Protein AF-A0A846QM64-F1 (afdb_monomer)

Radius of gyration: 24.73 Å; Cα contacts (8 Å, |Δi|>4): 277; chains: 1; bounding box: 88×49×56 Å

Solvent-accessible surface area (backbone atoms only — not comparable to full-atom values): 8948 Å² total; per-residue (Å²): 111,75,67,60,56,54,47,50,53,48,53,53,49,51,32,51,52,48,35,43,52,44,9,30,51,19,8,35,45,15,17,57,65,59,74,40,68,93,43,33,69,59,29,16,54,49,16,25,53,44,26,52,52,25,13,52,52,17,18,52,51,13,36,51,50,37,34,53,49,39,33,72,75,68,72,41,88,70,74,76,66,75,71,13,30,52,52,31,11,27,52,18,18,44,52,11,30,53,46,12,64,74,77,42,63,49,44,46,11,33,59,30,13,16,52,19,1,16,52,21,0,19,52,23,26,40,37,53,55,58,32,43,51,52,47,51,50,52,52,45,63,73,38,57,71,74,58,31,54,56,53,50,58,68,74,47,74,76,74,56,68,55,80,83,70,55,73,80,75,75,72,80,79,78,79,80,83,80,76,134

Nearest PDB structures (foldseek):
  7zji-assembly1_D  TM=2.423E-01  e=1.135E+00  Rattus norvegicus
  7zjh-assembly1_C  TM=2.677E-01  e=2.321E+00  Rattus norvegicus
  7zji-assembly1_A  TM=2.412E-01  e=1.744E+00  Rattus norvegicus
  7n0n-assembly1_A  TM=2.863E-01  e=2.553E+00  Rattus norvegicus

Structure (mmCIF, N/CA/C/O backbone):
data_AF-A0A846QM64-F1
#
_entry.id   AF-A0A846QM64-F1
#
loop_
_atom_site.group_PDB
_atom_site.id
_atom_site.type_symbol
_atom_site.label_atom_id
_atom_site.label_alt_id
_atom_site.label_comp_id
_atom_site.label_asym_id
_atom_site.label_entity_id
_atom_site.label_seq_id
_atom_site.pdbx_PDB_ins_code
_atom_site.Cartn_x
_atom_site.Cartn_y
_atom_site.Cartn_z
_atom_site.occupancy
_atom_site.B_iso_or_equiv
_atom_site.auth_seq_id
_atom_site.auth_comp_id
_atom_site.auth_asym_id
_atom_site.auth_atom_id
_atom_site.pdbx_PDB_model_num
ATOM 1 N N . MET A 1 1 ? -0.483 -5.698 27.974 1.00 59.34 1 MET A N 1
ATOM 2 C CA . MET A 1 1 ? -0.188 -4.578 27.052 1.00 59.34 1 MET A CA 1
ATOM 3 C C . MET A 1 1 ? 0.896 -4.939 26.044 1.00 59.34 1 MET A C 1
ATOM 5 O O . MET A 1 1 ? 0.639 -4.753 24.866 1.00 59.34 1 MET A O 1
ATOM 9 N N . ALA A 1 2 ? 2.030 -5.531 26.449 1.00 68.19 2 ALA A N 1
ATOM 10 C CA . ALA A 1 2 ? 3.112 -5.921 25.526 1.00 68.19 2 ALA A CA 1
ATOM 11 C C . ALA A 1 2 ? 2.669 -6.794 24.326 1.00 68.19 2 ALA A C 1
ATOM 13 O O . ALA A 1 2 ? 3.190 -6.650 23.227 1.00 68.19 2 ALA A O 1
ATOM 14 N N . THR A 1 3 ? 1.663 -7.657 24.497 1.00 77.50 3 THR A N 1
ATOM 15 C CA . THR A 1 3 ? 1.157 -8.527 23.422 1.00 77.50 3 THR A CA 1
ATOM 16 C C . THR A 1 3 ? 0.383 -7.787 22.331 1.00 77.50 3 THR A C 1
ATOM 18 O O . THR A 1 3 ? 0.506 -8.150 21.169 1.00 77.50 3 THR A O 1
ATOM 21 N N . GLN A 1 4 ? -0.378 -6.743 22.670 1.00 74.94 4 GLN A N 1
ATOM 22 C CA . GLN A 1 4 ? -1.164 -5.979 21.692 1.00 74.94 4 GLN A CA 1
ATOM 23 C C . GLN A 1 4 ? -0.252 -5.144 20.787 1.00 74.94 4 GLN A C 1
ATOM 25 O O . GLN A 1 4 ? -0.388 -5.189 19.568 1.00 74.94 4 GLN A O 1
ATOM 30 N N . TRP A 1 5 ? 0.728 -4.468 21.390 1.00 80.12 5 TRP A N 1
ATOM 31 C CA . TRP A 1 5 ? 1.747 -3.694 20.679 1.00 80.12 5 TRP A CA 1
ATOM 32 C C . TRP A 1 5 ? 2.528 -4.550 19.670 1.00 80.12 5 TRP A C 1
ATOM 34 O O . TRP A 1 5 ? 2.701 -4.167 18.516 1.00 80.12 5 TRP A O 1
ATOM 44 N N . ASN A 1 6 ? 2.928 -5.760 20.074 1.00 84.50 6 ASN A N 1
ATOM 45 C CA . ASN A 1 6 ? 3.646 -6.679 19.189 1.00 84.50 6 ASN A CA 1
ATOM 46 C C . ASN A 1 6 ? 2.800 -7.131 17.989 1.00 84.50 6 ASN A C 1
ATOM 48 O O . ASN A 1 6 ? 3.336 -7.317 16.897 1.00 84.50 6 ASN A O 1
ATOM 52 N N . MET A 1 7 ? 1.486 -7.310 18.163 1.00 78.94 7 MET A N 1
ATOM 53 C CA . MET A 1 7 ? 0.605 -7.690 17.055 1.00 78.94 7 MET A CA 1
ATOM 54 C C . MET A 1 7 ? 0.394 -6.546 16.073 1.00 78.94 7 MET A C 1
ATOM 56 O O . MET A 1 7 ? 0.458 -6.758 14.866 1.00 78.94 7 MET A O 1
ATOM 60 N N . GLU A 1 8 ? 0.214 -5.333 16.579 1.00 79.56 8 GLU A N 1
ATOM 61 C CA . GLU A 1 8 ? 0.088 -4.139 15.753 1.00 79.56 8 GLU A CA 1
ATOM 62 C C . GLU A 1 8 ? 1.338 -3.908 14.891 1.00 79.56 8 GLU A C 1
ATOM 64 O O . GLU A 1 8 ? 1.237 -3.761 13.672 1.00 79.56 8 GLU A O 1
ATOM 69 N N . LEU A 1 9 ? 2.528 -3.993 15.494 1.00 83.38 9 LEU A N 1
ATOM 70 C CA . LEU A 1 9 ? 3.806 -3.954 14.776 1.00 83.38 9 LEU A CA 1
ATOM 71 C C . LEU A 1 9 ? 3.912 -5.037 13.702 1.00 83.38 9 LEU A C 1
ATOM 73 O O . LEU A 1 9 ? 4.413 -4.769 12.608 1.00 83.38 9 LEU A O 1
ATOM 77 N N . ARG A 1 10 ? 3.422 -6.249 13.984 1.00 86.06 10 ARG A N 1
ATOM 78 C CA . ARG A 1 10 ? 3.441 -7.356 13.024 1.00 86.06 10 ARG A CA 1
ATOM 79 C C . ARG A 1 10 ? 2.536 -7.078 11.827 1.00 86.06 10 ARG A C 1
ATOM 81 O O . ARG A 1 10 ? 2.963 -7.290 10.696 1.00 86.06 10 ARG A O 1
ATOM 88 N N . VAL A 1 11 ? 1.326 -6.566 12.051 1.00 83.44 11 VAL A N 1
ATOM 89 C CA . VAL A 1 11 ? 0.402 -6.210 10.960 1.00 83.44 11 VAL A CA 1
ATOM 90 C C . VAL A 1 11 ? 0.966 -5.057 10.131 1.00 83.44 11 VAL A C 1
ATOM 92 O O . VAL A 1 11 ? 0.996 -5.162 8.905 1.00 83.44 11 VAL A O 1
ATOM 95 N N . ARG A 1 12 ? 1.493 -4.002 10.768 1.00 84.12 12 ARG A N 1
ATOM 96 C CA . ARG A 1 12 ? 2.147 -2.881 10.066 1.00 84.12 12 ARG A CA 1
ATOM 97 C C . ARG A 1 12 ? 3.324 -3.362 9.214 1.00 84.12 12 ARG A C 1
ATOM 99 O O . ARG A 1 12 ? 3.413 -3.008 8.042 1.00 84.12 12 ARG A O 1
ATOM 106 N N . THR A 1 13 ? 4.173 -4.224 9.774 1.00 87.62 13 THR A N 1
ATOM 107 C CA . THR A 1 13 ? 5.300 -4.838 9.055 1.00 87.62 13 THR A CA 1
ATOM 108 C C . THR A 1 13 ? 4.819 -5.664 7.862 1.00 87.62 13 THR A C 1
ATOM 110 O O . THR A 1 13 ? 5.347 -5.508 6.767 1.00 87.62 13 THR A O 1
ATOM 113 N N . ASN A 1 14 ? 3.783 -6.490 8.031 1.00 87.00 14 ASN A N 1
ATOM 114 C CA . ASN A 1 14 ? 3.227 -7.287 6.936 1.00 87.00 14 ASN A CA 1
ATOM 115 C C . ASN A 1 14 ? 2.646 -6.409 5.815 1.00 87.00 14 ASN A C 1
ATOM 117 O O . ASN A 1 14 ? 2.862 -6.703 4.643 1.00 87.00 14 ASN A O 1
ATOM 121 N N . CYS A 1 15 ? 1.953 -5.317 6.154 1.00 84.06 15 CYS A N 1
ATOM 122 C CA . CYS A 1 15 ? 1.423 -4.375 5.162 1.00 84.06 15 CYS A CA 1
ATOM 123 C C . CYS A 1 15 ? 2.550 -3.672 4.397 1.00 84.06 15 CYS A C 1
ATOM 125 O O . CYS A 1 15 ? 2.491 -3.554 3.174 1.00 84.06 15 CYS A O 1
ATOM 127 N N . PHE A 1 16 ? 3.597 -3.251 5.112 1.00 86.25 16 PHE A N 1
ATOM 128 C CA . PHE A 1 16 ? 4.783 -2.652 4.510 1.00 86.25 16 PHE A CA 1
ATOM 129 C C . PHE A 1 16 ? 5.483 -3.626 3.554 1.00 86.25 16 PHE A C 1
ATOM 131 O O . PHE A 1 16 ? 5.763 -3.274 2.411 1.00 86.25 16 PHE A O 1
ATOM 138 N N . LEU A 1 17 ? 5.692 -4.875 3.980 1.00 90.12 17 LEU A N 1
ATOM 139 C CA . LEU A 1 17 ? 6.245 -5.926 3.125 1.00 90.12 17 LEU A CA 1
ATOM 140 C C . LEU A 1 17 ? 5.354 -6.203 1.907 1.00 90.12 17 LEU A C 1
ATOM 142 O O . LEU A 1 17 ? 5.879 -6.417 0.819 1.00 90.12 17 LEU A O 1
ATOM 146 N N . GLY A 1 18 ? 4.030 -6.141 2.068 1.00 86.88 18 GLY A N 1
ATOM 147 C CA . GLY A 1 18 ? 3.070 -6.243 0.969 1.00 86.88 18 GLY A CA 1
ATOM 148 C C . GLY A 1 18 ? 3.255 -5.141 -0.075 1.00 86.88 18 GLY A C 1
ATOM 149 O O . GLY A 1 18 ? 3.388 -5.445 -1.258 1.00 86.88 18 GLY A O 1
ATOM 150 N N . ILE A 1 19 ? 3.350 -3.875 0.349 1.00 86.38 19 ILE A N 1
ATOM 151 C CA . ILE A 1 19 ? 3.657 -2.745 -0.549 1.00 86.38 19 ILE A CA 1
ATOM 152 C C . ILE A 1 19 ? 4.990 -2.954 -1.263 1.00 86.38 19 ILE A C 1
ATOM 154 O O . ILE A 1 19 ? 5.070 -2.772 -2.478 1.00 86.38 19 ILE A O 1
ATOM 158 N N . CYS A 1 20 ? 6.028 -3.351 -0.528 1.00 89.88 20 CYS A N 1
ATOM 159 C CA . CYS A 1 20 ? 7.339 -3.603 -1.111 1.00 89.88 20 CYS A CA 1
ATOM 160 C C . CYS A 1 20 ? 7.272 -4.722 -2.157 1.00 89.88 20 CYS A C 1
ATOM 162 O O . CYS A 1 20 ? 7.810 -4.566 -3.246 1.00 89.88 20 CYS A O 1
ATOM 164 N N . ALA A 1 21 ? 6.564 -5.818 -1.882 1.00 91.31 21 ALA A N 1
ATOM 165 C CA . ALA A 1 21 ? 6.387 -6.901 -2.845 1.00 91.31 21 ALA A CA 1
ATOM 166 C C . ALA A 1 21 ? 5.657 -6.428 -4.114 1.00 91.31 21 ALA A C 1
ATOM 168 O O . ALA A 1 21 ? 6.105 -6.720 -5.222 1.00 91.31 21 ALA A O 1
ATOM 169 N N . VAL A 1 22 ? 4.583 -5.647 -3.963 1.00 89.44 22 VAL A N 1
ATOM 170 C CA . VAL A 1 22 ? 3.846 -5.044 -5.087 1.00 89.44 22 VAL A CA 1
ATOM 171 C C . VAL A 1 22 ? 4.760 -4.149 -5.925 1.00 89.44 22 VAL A C 1
ATOM 173 O O . VAL A 1 22 ? 4.792 -4.281 -7.146 1.00 89.44 22 VAL A O 1
ATOM 176 N N . GLY A 1 23 ? 5.538 -3.273 -5.286 1.00 87.88 23 GLY A N 1
ATOM 177 C CA . GLY A 1 23 ? 6.463 -2.378 -5.977 1.00 87.88 23 GLY A CA 1
ATOM 178 C C . GLY A 1 23 ? 7.606 -3.110 -6.681 1.00 87.88 23 GLY A C 1
ATOM 179 O O . GLY A 1 23 ? 7.927 -2.772 -7.819 1.00 87.88 23 GLY A O 1
ATOM 180 N N . VAL A 1 24 ? 8.169 -4.154 -6.060 1.00 93.25 24 VAL A N 1
ATOM 181 C CA . VAL A 1 24 ? 9.174 -5.020 -6.696 1.00 93.25 24 VAL A CA 1
ATOM 182 C C . VAL A 1 24 ? 8.590 -5.674 -7.942 1.00 93.25 24 VAL A C 1
ATOM 184 O O . VAL A 1 24 ? 9.207 -5.604 -9.000 1.00 93.25 24 VAL A O 1
ATOM 187 N N . LEU A 1 25 ? 7.399 -6.273 -7.848 1.00 90.88 25 LEU A N 1
ATOM 188 C CA . LEU A 1 25 ? 6.747 -6.916 -8.990 1.00 90.88 25 LEU A CA 1
ATOM 189 C C . LEU A 1 25 ? 6.495 -5.919 -10.122 1.00 90.88 25 LEU A C 1
ATOM 191 O O . LEU A 1 25 ? 6.864 -6.187 -11.263 1.00 90.88 25 LEU A O 1
ATOM 195 N N . ALA A 1 26 ? 5.931 -4.753 -9.810 1.00 88.44 26 ALA A N 1
ATOM 196 C CA . ALA A 1 26 ? 5.646 -3.723 -10.802 1.00 88.44 26 ALA A CA 1
ATOM 197 C C . ALA A 1 26 ? 6.927 -3.212 -11.485 1.00 88.44 26 ALA A C 1
ATOM 199 O O . ALA A 1 26 ? 6.970 -3.066 -12.707 1.00 88.44 26 ALA A O 1
ATOM 200 N N . GLY A 1 27 ? 7.987 -2.998 -10.701 1.00 88.19 27 GLY A N 1
ATOM 201 C CA . GLY A 1 27 ? 9.295 -2.572 -11.188 1.00 88.19 27 GLY A CA 1
ATOM 202 C C . GLY A 1 27 ? 9.997 -3.629 -12.040 1.00 88.19 27 GLY A C 1
ATOM 203 O O . GLY A 1 27 ? 10.571 -3.298 -13.075 1.00 88.19 27 GLY A O 1
ATOM 204 N N . LEU A 1 28 ? 9.918 -4.908 -11.659 1.00 91.94 28 LEU A N 1
ATOM 205 C CA . LEU A 1 28 ? 10.468 -6.012 -12.450 1.00 91.94 28 LEU A CA 1
ATOM 206 C C . LEU A 1 28 ? 9.733 -6.168 -13.780 1.00 91.94 28 LEU A C 1
ATOM 208 O O . LEU A 1 28 ? 10.384 -6.267 -14.816 1.00 91.94 28 LEU A O 1
ATOM 212 N N . VAL A 1 29 ? 8.397 -6.144 -13.769 1.00 88.62 29 VAL A N 1
ATOM 213 C CA . VAL A 1 29 ? 7.590 -6.212 -14.996 1.00 88.62 29 VAL A CA 1
ATOM 214 C C . VAL A 1 29 ? 7.941 -5.037 -15.915 1.00 88.62 29 VAL A C 1
ATOM 216 O O . VAL A 1 29 ? 8.294 -5.257 -17.073 1.00 88.62 29 VAL A O 1
ATOM 219 N N . GLY A 1 30 ? 7.962 -3.807 -15.392 1.00 85.75 30 GLY A N 1
ATOM 220 C CA . GLY A 1 30 ? 8.358 -2.630 -16.168 1.00 85.75 30 GLY A CA 1
ATOM 221 C C . GLY A 1 30 ? 9.785 -2.725 -16.724 1.00 85.75 30 GLY A C 1
ATOM 222 O O . GLY A 1 30 ? 10.017 -2.399 -17.883 1.00 85.75 30 GLY A O 1
ATOM 223 N N . GLY A 1 31 ? 10.744 -3.229 -15.940 1.00 86.00 31 GLY A N 1
ATOM 224 C CA . GLY A 1 31 ? 12.140 -3.381 -16.365 1.00 86.00 31 GLY A CA 1
ATOM 225 C C . GLY A 1 31 ? 12.355 -4.450 -17.442 1.00 86.00 31 GLY A C 1
ATOM 226 O O . GLY A 1 31 ? 13.112 -4.222 -18.389 1.00 86.00 31 GLY A O 1
ATOM 227 N N . VAL A 1 32 ? 11.670 -5.597 -17.334 1.00 88.75 32 VAL A N 1
ATOM 228 C CA . VAL A 1 32 ? 11.727 -6.677 -18.337 1.00 88.75 32 VAL A CA 1
ATOM 229 C C . VAL A 1 32 ? 11.132 -6.203 -19.661 1.00 88.75 32 VAL A C 1
ATOM 231 O O . VAL A 1 32 ? 11.773 -6.331 -20.703 1.00 88.75 32 VAL A O 1
ATOM 234 N N . TYR A 1 33 ? 9.927 -5.629 -19.628 1.00 86.06 33 TYR A N 1
ATOM 235 C CA . TYR A 1 33 ? 9.205 -5.248 -20.844 1.00 86.06 33 TYR A CA 1
ATOM 236 C C . TYR A 1 33 ? 9.607 -3.876 -21.399 1.00 86.06 33 TYR A C 1
ATOM 238 O O . TYR A 1 33 ? 9.363 -3.601 -22.569 1.00 86.06 33 TYR A O 1
ATOM 246 N N . GLY A 1 34 ? 10.280 -3.042 -20.605 1.00 81.56 34 GLY A N 1
ATOM 247 C CA . GLY A 1 34 ? 10.850 -1.759 -21.026 1.00 81.56 34 GLY A CA 1
ATOM 248 C C . GLY A 1 34 ? 12.212 -1.861 -21.724 1.00 81.56 34 GLY A C 1
ATOM 249 O O . GLY A 1 34 ? 12.793 -0.836 -22.068 1.00 81.56 34 GLY A O 1
ATOM 250 N N . GLY A 1 35 ? 12.749 -3.072 -21.927 1.00 79.75 35 GLY A N 1
ATOM 251 C CA . GLY A 1 35 ? 13.996 -3.284 -22.674 1.00 79.75 35 GLY A CA 1
ATOM 252 C C . GLY A 1 35 ? 15.283 -3.004 -21.888 1.00 79.75 35 GLY A C 1
ATOM 253 O O . GLY A 1 35 ? 16.349 -2.900 -22.491 1.00 79.75 35 GLY A O 1
ATOM 254 N N . ALA A 1 36 ? 15.217 -2.930 -20.553 1.00 76.81 36 ALA A N 1
ATOM 255 C CA . ALA A 1 36 ? 16.372 -2.708 -19.677 1.00 76.81 36 ALA A CA 1
ATOM 256 C C . ALA A 1 36 ? 16.643 -3.897 -18.721 1.00 76.81 36 ALA A C 1
ATOM 258 O O . ALA A 1 36 ? 16.735 -3.710 -17.504 1.00 76.81 36 ALA A O 1
ATOM 259 N N . PRO A 1 37 ? 16.835 -5.134 -19.228 1.00 74.50 37 PRO A N 1
ATOM 260 C CA . PRO A 1 37 ? 16.972 -6.333 -18.391 1.00 74.50 37 PRO A CA 1
ATOM 261 C C . PRO A 1 37 ? 18.247 -6.346 -17.530 1.00 74.50 37 PRO A C 1
ATOM 263 O O . PRO A 1 37 ? 18.331 -7.066 -16.541 1.00 74.50 37 PRO A O 1
ATOM 266 N N . GLN A 1 38 ? 19.248 -5.536 -17.873 1.00 80.25 38 GLN A N 1
ATOM 267 C CA . GLN A 1 38 ? 20.488 -5.415 -17.097 1.00 80.25 38 GLN A CA 1
ATOM 268 C C . GLN A 1 38 ? 20.290 -4.572 -15.821 1.00 80.25 38 GLN A C 1
ATOM 270 O O . GLN A 1 38 ? 21.097 -4.637 -14.899 1.00 80.25 38 GLN A O 1
ATOM 275 N N . GLY A 1 39 ? 19.197 -3.800 -15.757 1.00 87.06 39 GLY A N 1
ATOM 276 C CA . GLY A 1 39 ? 18.859 -2.889 -14.665 1.00 87.06 39 GLY A CA 1
ATOM 277 C C . GLY A 1 39 ? 17.743 -3.382 -13.744 1.00 87.06 39 GLY A C 1
ATOM 278 O O . GLY A 1 39 ? 17.231 -2.581 -12.968 1.00 87.06 39 GLY A O 1
ATOM 279 N N . LEU A 1 40 ? 17.358 -4.665 -13.792 1.00 90.06 40 LEU A N 1
ATOM 280 C CA . LEU A 1 40 ? 16.176 -5.181 -13.077 1.00 90.06 40 LEU A CA 1
ATOM 281 C C . LEU A 1 40 ? 16.184 -4.899 -11.575 1.00 90.06 40 LEU A C 1
ATOM 283 O O . LEU A 1 40 ? 15.137 -4.596 -11.009 1.00 90.06 40 LEU A O 1
ATOM 287 N N . PHE A 1 41 ? 17.353 -4.954 -10.934 1.00 92.19 41 PHE A N 1
ATOM 288 C CA . PHE A 1 41 ? 17.477 -4.592 -9.523 1.00 92.19 41 PHE A CA 1
ATOM 289 C C . PHE A 1 41 ? 17.090 -3.127 -9.279 1.00 92.19 41 PHE A C 1
ATOM 291 O O . PHE A 1 41 ? 16.299 -2.833 -8.385 1.00 92.19 41 PHE A O 1
ATOM 298 N N . VAL A 1 42 ? 17.593 -2.211 -10.111 1.00 91.69 42 VAL A N 1
ATOM 299 C CA . VAL A 1 42 ? 17.264 -0.783 -10.027 1.00 91.69 42 VAL A CA 1
ATOM 300 C C . VAL A 1 42 ? 15.784 -0.565 -10.330 1.00 91.69 42 VAL A C 1
ATOM 302 O O . VAL A 1 42 ? 15.119 0.144 -9.581 1.00 91.69 42 VAL A O 1
ATOM 305 N N . SER A 1 43 ? 15.236 -1.216 -11.359 1.00 91.19 43 SER A N 1
ATOM 306 C CA . SER A 1 43 ? 13.811 -1.125 -11.695 1.00 91.19 43 SER A CA 1
ATOM 307 C C . SER A 1 43 ? 12.915 -1.623 -10.557 1.00 91.19 43 SER A C 1
ATOM 309 O O . SER A 1 43 ? 11.932 -0.962 -10.232 1.00 91.19 43 SER A O 1
ATOM 311 N N . ALA A 1 44 ? 13.273 -2.729 -9.898 1.00 92.00 44 ALA A N 1
ATOM 312 C CA . ALA A 1 44 ? 12.557 -3.244 -8.732 1.00 92.00 44 ALA A CA 1
ATOM 313 C C . ALA A 1 44 ? 12.567 -2.243 -7.567 1.00 92.00 44 ALA A C 1
ATOM 315 O O . ALA A 1 44 ? 11.515 -1.938 -7.007 1.00 92.00 44 ALA A O 1
ATOM 316 N N . VAL A 1 45 ? 13.738 -1.691 -7.231 1.00 93.31 45 VAL A N 1
ATOM 317 C CA . VAL A 1 45 ? 13.882 -0.687 -6.164 1.00 93.31 45 VAL A CA 1
ATOM 318 C C . VAL A 1 45 ? 13.084 0.579 -6.487 1.00 93.31 45 VAL A C 1
ATOM 320 O O . VAL A 1 45 ? 12.355 1.083 -5.633 1.00 93.31 45 VAL A O 1
ATOM 323 N N . MET A 1 46 ? 13.160 1.069 -7.725 1.00 91.88 46 MET A N 1
ATOM 324 C CA . MET A 1 46 ? 12.396 2.238 -8.167 1.00 91.88 46 MET A CA 1
ATOM 325 C C . MET A 1 46 ? 10.887 1.988 -8.119 1.00 91.88 46 MET A C 1
ATOM 327 O O . MET A 1 46 ? 10.152 2.864 -7.670 1.00 91.88 46 MET A O 1
ATOM 331 N N . GLY A 1 47 ? 10.426 0.789 -8.487 1.00 89.75 47 GLY A N 1
ATOM 332 C CA . GLY A 1 47 ? 9.020 0.401 -8.366 1.00 89.75 47 GLY A CA 1
ATOM 333 C C . GLY A 1 47 ? 8.517 0.453 -6.920 1.00 89.75 47 GLY A C 1
ATOM 334 O O . GLY A 1 47 ? 7.438 0.985 -6.661 1.00 89.75 47 GLY A O 1
ATOM 335 N N . VAL A 1 48 ? 9.322 -0.006 -5.953 1.00 92.50 48 VAL A N 1
ATOM 336 C CA . VAL A 1 48 ? 9.010 0.120 -4.515 1.00 92.50 48 VAL A CA 1
ATOM 337 C C . VAL A 1 48 ? 8.853 1.578 -4.099 1.00 92.50 48 VAL A C 1
ATOM 339 O O . VAL A 1 48 ? 7.838 1.933 -3.495 1.00 92.50 48 VAL A O 1
ATOM 342 N N . PHE A 1 49 ? 9.818 2.433 -4.445 1.00 92.31 49 PHE A N 1
ATOM 343 C CA . PHE A 1 49 ? 9.748 3.858 -4.116 1.00 92.31 49 PHE A CA 1
ATOM 344 C C . PHE A 1 49 ? 8.541 4.542 -4.754 1.00 92.31 49 PHE A C 1
ATOM 346 O O . PHE A 1 49 ? 7.875 5.336 -4.093 1.00 92.31 49 PHE A O 1
ATOM 353 N N . GLN A 1 50 ? 8.234 4.217 -6.008 1.00 90.06 50 GLN A N 1
ATOM 354 C CA . GLN A 1 50 ? 7.126 4.818 -6.737 1.00 90.06 50 GLN A CA 1
ATOM 355 C C . GLN A 1 50 ? 5.776 4.476 -6.092 1.00 90.06 50 GLN A C 1
ATOM 357 O O . GLN A 1 50 ? 4.968 5.374 -5.857 1.00 90.06 50 GLN A O 1
ATOM 362 N N . VAL A 1 51 ? 5.553 3.206 -5.737 1.00 89.25 51 VAL A N 1
ATOM 363 C CA . VAL A 1 51 ? 4.322 2.752 -5.065 1.00 89.25 51 VAL A CA 1
ATOM 364 C C . VAL A 1 51 ? 4.199 3.356 -3.663 1.00 89.25 51 VAL A C 1
ATOM 366 O O . VAL A 1 51 ? 3.132 3.858 -3.310 1.00 89.25 51 VAL A O 1
ATOM 369 N N . LEU A 1 52 ? 5.283 3.365 -2.876 1.00 88.38 52 LEU A N 1
ATOM 370 C CA . LEU A 1 52 ? 5.296 3.977 -1.541 1.00 88.38 52 LEU A CA 1
ATOM 371 C C . LEU A 1 52 ? 4.970 5.469 -1.604 1.00 88.38 52 LEU A C 1
ATOM 373 O O . LEU A 1 52 ? 4.067 5.933 -0.906 1.00 88.38 52 LEU A O 1
ATOM 377 N N . LEU A 1 53 ? 5.687 6.219 -2.442 1.00 90.62 53 LEU A N 1
ATOM 378 C CA . LEU A 1 53 ? 5.523 7.665 -2.550 1.00 90.62 53 LEU A CA 1
ATOM 379 C C . LEU A 1 53 ? 4.118 8.024 -3.039 1.00 90.62 53 LEU A C 1
ATOM 381 O O . LEU A 1 53 ? 3.500 8.939 -2.497 1.00 90.62 53 LEU A O 1
ATOM 385 N N . ALA A 1 54 ? 3.592 7.274 -4.008 1.00 89.94 54 ALA A N 1
ATOM 386 C CA . ALA A 1 54 ? 2.240 7.468 -4.507 1.00 89.94 54 ALA A CA 1
ATOM 387 C C . ALA A 1 54 ? 1.183 7.180 -3.431 1.00 89.94 54 ALA A C 1
ATOM 389 O O . ALA A 1 54 ? 0.282 7.994 -3.243 1.00 89.94 54 ALA A O 1
ATOM 390 N N . GLY A 1 55 ? 1.320 6.090 -2.668 1.00 86.38 55 GLY A N 1
ATOM 391 C CA . GLY A 1 55 ? 0.427 5.780 -1.546 1.00 86.38 55 GLY A CA 1
ATOM 392 C C . GLY A 1 55 ? 0.432 6.854 -0.454 1.00 86.38 55 GLY A C 1
ATOM 393 O O . GLY A 1 55 ? -0.630 7.291 0.003 1.00 86.38 55 GLY A O 1
ATOM 394 N N . TYR A 1 56 ? 1.616 7.353 -0.083 1.00 86.81 56 TYR A N 1
ATOM 395 C CA . TYR A 1 56 ? 1.755 8.465 0.863 1.00 86.81 56 TYR A CA 1
ATOM 396 C C . TYR A 1 56 ? 1.124 9.758 0.337 1.00 86.81 56 TYR A C 1
ATOM 398 O O . TYR A 1 56 ? 0.347 10.392 1.052 1.00 86.81 56 TYR A O 1
ATOM 406 N N . ALA A 1 57 ? 1.419 10.134 -0.911 1.00 90.94 57 ALA A N 1
ATOM 407 C CA . ALA A 1 57 ? 0.861 11.327 -1.542 1.00 90.94 57 ALA A CA 1
ATOM 408 C C . ALA A 1 57 ? -0.669 11.251 -1.642 1.00 90.94 57 ALA A C 1
ATOM 410 O O . ALA A 1 57 ? -1.358 12.214 -1.305 1.00 90.94 57 ALA A O 1
ATOM 411 N N . GLY A 1 58 ? -1.198 10.089 -2.031 1.00 87.56 58 GLY A N 1
ATOM 412 C CA . GLY A 1 58 ? -2.630 9.819 -2.074 1.00 87.56 58 GLY A CA 1
ATOM 413 C C . GLY A 1 58 ? -3.271 9.999 -0.709 1.00 87.56 58 GLY A C 1
ATOM 414 O O . GLY A 1 58 ? -4.229 10.749 -0.565 1.00 87.56 58 GLY A O 1
ATOM 415 N N . SER A 1 59 ? -2.689 9.396 0.323 1.00 86.06 59 SER A N 1
ATOM 416 C CA . SER A 1 59 ? -3.191 9.496 1.697 1.00 86.06 59 SER A CA 1
ATOM 417 C C . SER A 1 59 ? -3.210 10.919 2.225 1.00 86.06 59 SER A C 1
ATOM 419 O O . SER A 1 59 ? -4.190 11.336 2.841 1.00 86.06 59 SER A O 1
ATOM 421 N N . PHE A 1 60 ? -2.161 11.687 1.941 1.00 88.00 60 PHE A N 1
ATOM 422 C CA . PHE A 1 60 ? -2.112 13.100 2.283 1.00 88.00 60 PHE A CA 1
ATOM 423 C C . PHE A 1 60 ? -3.200 13.901 1.558 1.00 88.00 60 PHE A C 1
ATOM 425 O O . PHE A 1 60 ? -3.923 14.669 2.194 1.00 88.00 60 PHE A O 1
ATOM 432 N N . ALA A 1 61 ? -3.387 13.666 0.256 1.00 90.06 61 ALA A N 1
ATOM 433 C CA . ALA A 1 61 ? -4.455 14.291 -0.521 1.00 90.06 61 ALA A CA 1
ATOM 434 C C . ALA A 1 61 ? -5.852 13.926 0.015 1.00 90.06 61 ALA A C 1
ATOM 436 O O . ALA A 1 61 ? -6.706 14.800 0.156 1.00 90.06 61 ALA A O 1
ATOM 437 N N . GLY A 1 62 ? -6.067 12.659 0.377 1.00 86.31 62 GLY A N 1
ATOM 438 C CA . GLY A 1 62 ? -7.303 12.173 0.987 1.00 86.31 62 GLY A CA 1
ATOM 439 C C . GLY A 1 62 ? -7.604 12.840 2.327 1.00 86.31 62 GLY A C 1
ATOM 440 O O . GLY A 1 62 ? -8.722 13.308 2.538 1.00 86.31 62 GLY A O 1
ATOM 441 N N . MET A 1 63 ? -6.598 12.946 3.204 1.00 86.00 63 MET A N 1
ATOM 442 C CA . MET A 1 63 ? -6.728 13.631 4.494 1.00 86.00 63 MET A CA 1
ATOM 443 C C . MET A 1 63 ? -7.071 15.109 4.305 1.00 86.00 63 MET A C 1
ATOM 445 O O . MET A 1 63 ? -8.033 15.595 4.890 1.00 86.00 63 MET A O 1
ATOM 449 N N . ILE A 1 64 ? -6.349 15.828 3.442 1.00 87.81 64 ILE A N 1
ATOM 450 C CA . ILE A 1 64 ? -6.657 17.238 3.162 1.00 87.81 64 ILE A CA 1
ATOM 451 C C . ILE A 1 64 ? -8.072 17.385 2.598 1.00 87.81 64 ILE A C 1
ATOM 453 O O . ILE A 1 64 ? -8.817 18.257 3.045 1.00 87.81 64 ILE A O 1
ATOM 457 N N . GLY A 1 65 ? -8.458 16.529 1.650 1.00 87.69 65 GLY A N 1
ATOM 458 C CA . GLY A 1 65 ? -9.778 16.555 1.027 1.00 87.69 65 GLY A CA 1
ATOM 459 C C . GLY A 1 65 ? -10.906 16.339 2.034 1.00 87.69 65 GLY A C 1
ATOM 460 O O . GLY A 1 65 ? -11.844 17.138 2.090 1.00 87.69 65 GLY A O 1
ATOM 461 N N . ALA A 1 66 ? -10.798 15.312 2.880 1.00 86.56 66 ALA A N 1
ATOM 462 C CA . ALA A 1 66 ? -11.773 15.062 3.939 1.00 86.56 66 ALA A CA 1
ATOM 463 C C . ALA A 1 66 ? -11.807 16.190 4.976 1.00 86.56 66 ALA A C 1
ATOM 465 O O . ALA A 1 66 ? -12.885 16.569 5.432 1.00 86.56 66 ALA A O 1
ATOM 466 N N . GLY A 1 67 ? -10.660 16.783 5.302 1.00 86.25 67 GLY A N 1
ATOM 467 C CA . GLY A 1 67 ? -10.571 17.904 6.236 1.00 86.25 67 GLY A CA 1
ATOM 468 C C . GLY A 1 67 ? -11.237 19.152 5.715 1.00 86.25 67 GLY A C 1
ATOM 469 O O . GLY A 1 67 ? -12.049 19.752 6.415 1.00 86.25 67 GLY A O 1
ATOM 470 N N . ALA A 1 68 ? -10.946 19.503 4.466 1.00 89.38 68 ALA A N 1
ATOM 471 C CA . ALA A 1 68 ? -11.605 20.599 3.782 1.00 89.38 68 ALA A CA 1
ATOM 472 C C . ALA A 1 68 ? -13.119 20.358 3.715 1.00 89.38 68 ALA A C 1
ATOM 474 O O . ALA A 1 68 ? -13.895 21.256 4.037 1.00 89.38 68 ALA A O 1
ATOM 475 N N . TYR A 1 69 ? -13.551 19.140 3.376 1.00 88.88 69 TYR A N 1
ATOM 476 C CA . TYR A 1 69 ? -14.966 18.771 3.332 1.00 88.88 69 TYR A CA 1
ATOM 477 C C . TYR A 1 69 ? -15.658 18.908 4.698 1.00 88.88 69 TYR A C 1
ATOM 479 O O . TYR A 1 69 ? -16.691 19.574 4.808 1.00 88.88 69 TYR A O 1
ATOM 487 N N . MET A 1 70 ? -15.077 18.336 5.755 1.00 87.81 70 MET A N 1
ATOM 488 C CA . MET A 1 70 ? -15.623 18.392 7.116 1.00 87.81 70 MET A CA 1
ATOM 489 C C . MET A 1 70 ? -15.638 19.817 7.669 1.00 87.81 70 MET A C 1
ATOM 491 O O . MET A 1 70 ? -16.609 20.229 8.311 1.00 87.81 70 MET A O 1
ATOM 495 N N . TRP A 1 71 ? -14.602 20.598 7.372 1.00 89.81 71 TRP A N 1
ATOM 496 C CA . TRP A 1 71 ? -14.536 22.001 7.747 1.00 89.81 71 TRP A CA 1
ATOM 497 C C . TRP A 1 71 ? -15.612 22.826 7.032 1.00 89.81 71 TRP A C 1
ATOM 499 O O . TRP A 1 71 ? -16.352 23.558 7.689 1.00 89.81 71 TRP A O 1
ATOM 509 N N . MET A 1 72 ? -15.774 22.653 5.716 1.00 94.81 72 MET A N 1
ATOM 510 C CA . MET A 1 72 ? -16.800 23.353 4.937 1.00 94.81 72 MET A CA 1
ATOM 511 C C . MET A 1 72 ? -18.218 22.991 5.387 1.00 94.81 72 MET A C 1
ATOM 513 O O . MET A 1 72 ? -19.076 23.870 5.469 1.00 94.81 72 MET A O 1
ATOM 517 N N . ARG A 1 73 ? -18.483 21.709 5.676 1.00 93.75 73 ARG A N 1
ATOM 518 C CA . ARG A 1 73 ? -19.846 21.229 5.941 1.00 93.75 73 ARG A CA 1
ATOM 519 C C . ARG A 1 73 ? -20.260 21.314 7.407 1.00 93.75 73 ARG A C 1
ATOM 521 O O . ARG A 1 73 ? -21.418 21.614 7.681 1.00 93.75 73 ARG A O 1
ATOM 528 N N . TYR A 1 74 ? -19.337 21.063 8.332 1.00 91.50 74 TYR A N 1
ATOM 529 C CA . TYR A 1 74 ? -19.640 20.923 9.761 1.00 91.50 74 TYR A CA 1
ATOM 530 C C . TYR A 1 74 ? -18.855 21.888 10.655 1.00 91.50 74 TYR A C 1
ATOM 532 O O . TYR A 1 74 ? -19.119 21.929 11.855 1.00 91.50 74 TYR A O 1
ATOM 540 N N . ARG A 1 75 ? -17.896 22.653 10.103 1.00 90.62 75 ARG A N 1
ATOM 541 C CA . ARG A 1 75 ? -16.962 23.517 10.854 1.00 90.62 75 ARG A CA 1
ATOM 542 C C . ARG A 1 75 ? -16.256 22.805 12.011 1.00 90.62 75 ARG A C 1
ATOM 544 O O . ARG A 1 75 ? -15.939 23.417 13.028 1.00 90.62 75 ARG A O 1
ATOM 551 N N . LYS A 1 76 ? -16.002 21.506 11.851 1.00 85.88 76 LYS A N 1
ATOM 552 C CA . LYS A 1 76 ? -15.274 20.682 12.819 1.00 85.88 76 LYS A CA 1
ATOM 553 C C . LYS A 1 76 ? -13.909 20.303 12.262 1.00 85.88 76 LYS A C 1
ATOM 555 O O . LYS A 1 76 ? -13.760 20.117 11.056 1.00 85.88 76 LYS A O 1
ATOM 560 N N . GLY A 1 77 ? -12.931 20.185 13.157 1.00 73.25 77 GLY A N 1
ATOM 561 C CA . GLY A 1 77 ? -11.673 19.515 12.847 1.00 73.25 77 GLY A CA 1
ATOM 562 C C . GLY A 1 77 ? -11.932 18.029 12.613 1.00 73.25 77 GLY A C 1
ATOM 563 O O . GLY A 1 77 ? -12.764 17.430 13.294 1.00 73.25 77 GLY A O 1
ATOM 564 N N . ALA A 1 78 ? -11.257 17.455 11.625 1.00 73.94 78 ALA A N 1
ATOM 565 C CA . ALA A 1 78 ? -11.267 16.019 11.399 1.00 73.94 78 ALA A CA 1
ATOM 566 C C . ALA A 1 78 ? -10.109 15.383 12.179 1.00 73.94 78 ALA A C 1
ATOM 568 O O . ALA A 1 78 ? -8.985 15.886 12.148 1.00 73.94 78 ALA A O 1
ATOM 569 N N . GLU A 1 79 ? -10.394 14.293 12.884 1.00 74.56 79 GLU A N 1
ATOM 570 C CA . GLU A 1 79 ? -9.377 13.467 13.528 1.00 74.56 79 GLU A CA 1
ATOM 571 C C . GLU A 1 79 ? -8.925 12.389 12.542 1.00 74.56 79 GLU A C 1
ATOM 573 O O . GLU A 1 79 ? -9.749 11.658 11.992 1.00 74.56 79 GLU A O 1
ATOM 578 N N . TYR A 1 80 ? -7.617 12.289 12.307 1.00 69.81 80 TYR A N 1
ATOM 579 C CA . TYR A 1 80 ? -7.052 11.328 11.360 1.00 69.81 80 TYR A CA 1
ATOM 580 C C . TYR A 1 80 ? -6.263 10.248 12.087 1.00 69.81 80 TYR A C 1
ATOM 582 O O . TYR A 1 80 ? -5.325 10.540 12.826 1.00 69.81 80 TYR A O 1
ATOM 590 N N . GLY A 1 81 ? -6.619 8.990 11.828 1.00 70.19 81 GLY A N 1
ATOM 591 C CA . GLY A 1 81 ? -5.814 7.831 12.203 1.00 70.19 81 GLY A CA 1
ATOM 592 C C . GLY A 1 81 ? -4.865 7.452 11.067 1.00 70.19 81 GLY A C 1
ATOM 593 O O . GLY A 1 81 ? -5.314 7.180 9.955 1.00 70.19 81 GLY A O 1
ATOM 594 N N . ALA A 1 82 ? -3.562 7.408 11.343 1.00 68.31 82 ALA A N 1
ATOM 595 C CA . ALA A 1 82 ? -2.536 7.110 10.338 1.00 68.31 82 ALA A CA 1
ATOM 596 C C . ALA A 1 8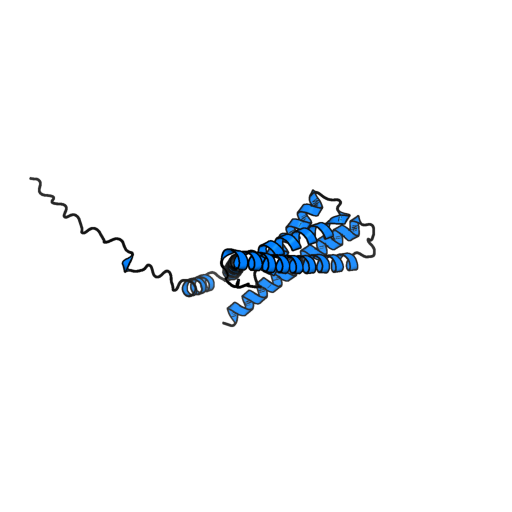2 ? -2.461 5.619 9.9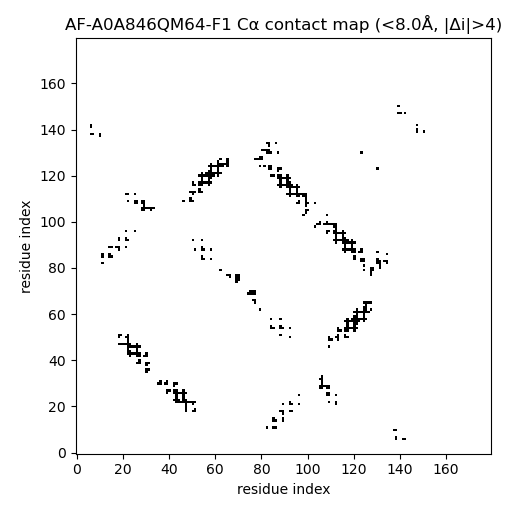43 1.00 68.31 82 ALA A C 1
ATOM 598 O O . ALA A 1 82 ? -1.861 5.281 8.927 1.00 68.31 82 ALA A O 1
ATOM 599 N N . ASP A 1 83 ? -3.076 4.717 10.709 1.00 70.81 83 ASP A N 1
ATOM 600 C CA . ASP A 1 83 ? -2.825 3.273 10.579 1.00 70.81 83 ASP A CA 1
ATOM 601 C C . ASP A 1 83 ? -3.526 2.618 9.382 1.00 70.81 83 ASP A C 1
ATOM 603 O O . ASP A 1 83 ? -3.011 1.664 8.797 1.00 70.81 83 ASP A O 1
ATOM 607 N N . GLY A 1 84 ? -4.660 3.172 8.946 1.00 67.06 84 GLY A N 1
ATOM 608 C CA . GLY A 1 84 ? -5.387 2.685 7.770 1.00 67.06 84 GLY A CA 1
ATOM 609 C C . GLY A 1 84 ? -4.694 2.985 6.434 1.00 67.06 84 GLY A C 1
ATOM 610 O O . GLY A 1 84 ? -4.979 2.334 5.428 1.00 67.06 84 GLY A O 1
ATOM 611 N N . VAL A 1 85 ? -3.761 3.943 6.426 1.00 72.38 85 VAL A N 1
ATOM 612 C CA . VAL A 1 85 ? -3.070 4.437 5.226 1.00 72.38 85 VAL A CA 1
ATOM 613 C C . VAL A 1 85 ? -2.230 3.351 4.566 1.00 72.38 85 VAL A C 1
ATOM 615 O O . VAL A 1 85 ? -2.334 3.148 3.357 1.00 72.38 85 VAL A O 1
ATOM 618 N N . LEU A 1 86 ? -1.428 2.621 5.344 1.00 72.56 86 LEU A N 1
ATOM 619 C CA . LEU A 1 86 ? -0.537 1.591 4.803 1.00 72.56 86 LEU A CA 1
ATOM 620 C C . LEU A 1 86 ? -1.323 0.419 4.208 1.00 72.56 86 LEU A C 1
ATOM 622 O O . LEU A 1 86 ? -0.976 -0.066 3.136 1.00 72.56 86 LEU A O 1
ATOM 626 N N . LEU A 1 87 ? -2.402 -0.004 4.870 1.00 76.75 87 LEU A N 1
ATOM 627 C CA . LEU A 1 87 ? -3.229 -1.122 4.418 1.00 76.75 87 LEU A CA 1
ATOM 628 C C . LEU A 1 87 ? -3.915 -0.810 3.079 1.00 76.75 87 LEU A C 1
ATOM 630 O O . LEU A 1 87 ? -3.805 -1.580 2.125 1.00 76.75 87 LEU A O 1
ATOM 634 N N . LEU A 1 88 ? -4.610 0.327 2.992 1.00 76.94 88 LEU A N 1
ATOM 635 C CA . LEU A 1 88 ? -5.349 0.677 1.779 1.00 76.94 88 LEU A CA 1
ATOM 636 C C . LEU A 1 88 ? -4.424 1.113 0.637 1.00 76.94 88 LEU A C 1
ATOM 638 O O . LEU A 1 88 ? -4.744 0.857 -0.521 1.00 76.94 88 LEU A O 1
ATOM 642 N N . SER A 1 89 ? -3.264 1.707 0.940 1.00 76.44 89 SER A N 1
ATOM 643 C CA . SER A 1 89 ? -2.238 1.980 -0.075 1.00 76.44 89 SER A CA 1
ATOM 644 C C . SER A 1 89 ? -1.663 0.681 -0.648 1.00 76.44 89 SER A C 1
ATOM 646 O O . SER A 1 89 ? -1.468 0.591 -1.857 1.00 76.44 89 SER A O 1
ATOM 648 N N . ALA A 1 90 ? -1.448 -0.347 0.187 1.00 76.56 90 ALA A N 1
ATOM 649 C CA . ALA A 1 90 ? -1.005 -1.671 -0.259 1.00 76.56 90 ALA A CA 1
ATOM 650 C C . ALA A 1 90 ? -2.009 -2.313 -1.211 1.00 76.56 90 ALA A C 1
ATOM 652 O O . ALA A 1 90 ? -1.652 -2.764 -2.300 1.00 76.56 90 ALA A O 1
ATOM 653 N N . PHE A 1 91 ? -3.278 -2.317 -0.804 1.00 79.56 91 PHE A N 1
ATOM 654 C CA . PHE A 1 91 ? -4.353 -2.907 -1.586 1.00 79.56 91 PHE A CA 1
ATOM 655 C C . PHE A 1 91 ? -4.605 -2.137 -2.888 1.00 79.56 91 PHE A C 1
ATOM 657 O O . PHE A 1 91 ? -4.703 -2.741 -3.954 1.00 79.56 91 PHE A O 1
ATOM 664 N N . GLY A 1 92 ? -4.632 -0.803 -2.823 1.00 76.00 92 GLY A N 1
ATOM 665 C CA . GLY A 1 92 ? -4.730 0.049 -4.003 1.00 76.00 92 GLY A CA 1
ATOM 666 C C . GLY A 1 92 ? -3.567 -0.174 -4.965 1.00 76.00 92 GLY A C 1
ATOM 667 O O . GLY A 1 92 ? -3.790 -0.343 -6.160 1.00 76.00 92 GLY A O 1
ATOM 668 N N . GLY A 1 93 ? -2.334 -0.251 -4.454 1.00 73.75 93 GLY A N 1
ATOM 669 C CA . GLY A 1 93 ? -1.145 -0.521 -5.263 1.00 73.75 93 GLY A CA 1
ATOM 670 C C . GLY A 1 93 ? -1.221 -1.866 -5.977 1.00 73.75 93 GLY A C 1
ATOM 671 O O . GLY A 1 93 ? -0.942 -1.947 -7.171 1.00 73.75 93 GLY A O 1
ATOM 672 N N . PHE A 1 94 ? -1.670 -2.907 -5.272 1.00 78.94 94 PHE A N 1
ATOM 673 C CA . PHE A 1 94 ? -1.897 -4.227 -5.855 1.00 78.94 94 PHE A CA 1
ATOM 674 C C . PHE A 1 94 ? -2.946 -4.190 -6.976 1.00 78.94 94 PHE A C 1
ATOM 676 O O . PHE A 1 94 ? -2.684 -4.684 -8.072 1.00 78.94 94 PHE A O 1
ATOM 683 N N . LEU A 1 95 ? -4.102 -3.557 -6.745 1.00 79.12 95 LEU A N 1
ATOM 684 C CA . LEU A 1 95 ? -5.125 -3.385 -7.784 1.00 79.12 95 LEU A CA 1
ATOM 685 C C . LEU A 1 95 ? -4.604 -2.580 -8.980 1.00 79.12 95 LEU A C 1
ATOM 687 O O . LEU A 1 95 ? -4.942 -2.895 -10.118 1.00 79.12 95 LEU A O 1
ATOM 691 N N . GLY A 1 96 ? -3.748 -1.588 -8.732 1.00 74.88 96 GLY A N 1
ATOM 692 C CA . GLY A 1 96 ? -3.047 -0.836 -9.767 1.00 74.88 96 GLY A CA 1
ATOM 693 C C . GLY A 1 96 ? -2.154 -1.722 -10.634 1.00 74.88 96 GLY A C 1
ATOM 694 O O . GLY A 1 96 ? -2.232 -1.648 -11.855 1.00 74.88 96 GLY A O 1
ATOM 695 N N . VAL A 1 97 ? -1.366 -2.618 -10.028 1.00 75.50 97 VAL A N 1
ATOM 696 C CA . VAL A 1 97 ? -0.569 -3.610 -10.776 1.00 75.50 97 VAL A CA 1
ATOM 697 C C . VAL A 1 97 ? -1.470 -4.496 -11.631 1.00 75.50 97 VAL A C 1
ATOM 699 O O . VAL A 1 97 ? -1.204 -4.661 -12.818 1.00 75.50 97 VAL A O 1
ATOM 702 N N . VAL A 1 98 ? -2.545 -5.043 -11.054 1.00 81.75 98 VAL A N 1
ATOM 703 C CA . VAL A 1 98 ? -3.490 -5.902 -11.786 1.00 81.75 98 VAL A CA 1
ATOM 704 C C . VAL A 1 98 ? -4.101 -5.148 -12.969 1.00 81.75 98 VAL A C 1
ATOM 706 O O . VAL A 1 98 ? -4.112 -5.667 -14.081 1.00 81.75 98 VAL A O 1
ATOM 709 N N . ALA A 1 99 ? -4.546 -3.907 -12.764 1.00 75.31 99 ALA A N 1
ATOM 710 C CA . ALA A 1 99 ? -5.087 -3.075 -13.832 1.00 75.31 99 ALA A CA 1
ATOM 711 C C . ALA A 1 99 ? -4.046 -2.792 -14.928 1.00 75.31 99 ALA A C 1
ATOM 713 O O . ALA A 1 99 ? -4.363 -2.907 -16.109 1.00 75.31 99 ALA A O 1
ATOM 714 N N . GLY A 1 100 ? -2.799 -2.496 -14.552 1.00 73.31 100 GLY A N 1
ATOM 715 C CA . GLY A 1 100 ? -1.703 -2.283 -15.499 1.00 73.31 100 GLY A CA 1
ATOM 716 C C . GLY A 1 100 ? -1.374 -3.524 -16.329 1.00 73.31 100 GLY A C 1
ATOM 717 O O . GLY A 1 100 ? -1.125 -3.413 -17.522 1.00 73.31 100 GLY A O 1
ATOM 718 N N . LEU A 1 101 ? -1.430 -4.714 -15.728 1.00 77.75 101 LEU A N 1
ATOM 719 C CA . LEU A 1 101 ? -1.196 -5.976 -16.436 1.00 77.75 101 LEU A CA 1
ATOM 720 C C . LEU A 1 101 ? -2.328 -6.340 -17.408 1.00 77.75 101 LEU A C 1
ATOM 722 O O . LEU A 1 101 ? -2.068 -6.976 -18.430 1.00 77.75 101 LEU A O 1
ATOM 726 N N . VAL A 1 102 ? -3.570 -5.966 -17.085 1.00 86.56 102 VAL A N 1
ATOM 727 C CA . VAL A 1 102 ? -4.760 -6.318 -17.877 1.00 86.56 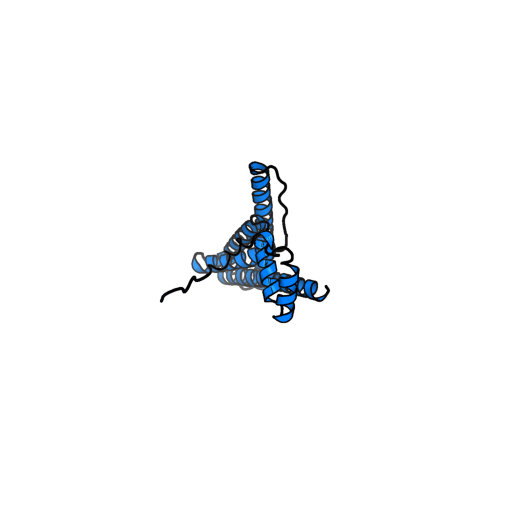102 VAL A CA 1
ATOM 728 C C . VAL A 1 102 ? -5.039 -5.303 -18.986 1.00 86.56 102 VAL A C 1
ATOM 730 O O . VAL A 1 102 ? -5.399 -5.698 -20.092 1.00 86.56 102 VAL A O 1
ATOM 733 N N . PHE A 1 103 ? -4.902 -4.005 -18.702 1.00 83.25 103 PHE A N 1
ATOM 734 C CA . PHE A 1 103 ? -5.422 -2.937 -19.565 1.00 83.25 103 PHE A CA 1
ATOM 735 C C . PHE A 1 103 ? -4.348 -2.059 -20.209 1.00 83.25 103 PHE A C 1
ATOM 737 O O . PHE A 1 103 ? -4.686 -1.227 -21.051 1.00 83.25 103 PHE A O 1
ATOM 744 N N . ALA A 1 104 ? -3.077 -2.212 -19.835 1.00 81.69 104 ALA A N 1
ATOM 745 C CA . ALA A 1 104 ? -2.004 -1.343 -20.298 1.00 81.69 104 ALA A CA 1
ATOM 746 C C . ALA A 1 104 ? -0.826 -2.128 -20.892 1.00 81.69 104 ALA A C 1
ATOM 748 O O . ALA A 1 104 ? -0.677 -3.329 -20.644 1.00 81.69 104 ALA A O 1
ATOM 749 N N . PRO A 1 105 ? 0.040 -1.461 -21.676 1.00 83.38 105 PRO A N 1
ATOM 750 C CA . PRO A 1 105 ? 1.323 -2.030 -22.052 1.00 83.38 105 PRO A CA 1
ATOM 751 C C . PRO A 1 105 ? 2.085 -2.434 -20.789 1.00 83.38 105 PRO A C 1
ATOM 753 O O . PRO A 1 105 ? 2.192 -1.655 -19.844 1.00 83.38 105 PRO A O 1
ATOM 756 N N . TRP A 1 106 ? 2.637 -3.645 -20.764 1.00 81.56 106 TRP A N 1
ATOM 757 C CA . TRP A 1 106 ? 3.285 -4.185 -19.562 1.00 81.56 106 TRP A CA 1
ATOM 758 C C . TRP A 1 106 ? 4.481 -3.346 -19.083 1.00 81.56 106 TRP A C 1
ATOM 760 O O . TRP A 1 106 ? 4.816 -3.372 -17.901 1.00 81.56 106 TRP A O 1
ATOM 770 N N . ALA A 1 107 ? 5.074 -2.536 -19.965 1.00 78.06 107 ALA A N 1
ATOM 771 C CA . ALA A 1 107 ? 6.087 -1.544 -19.609 1.00 78.06 107 ALA A CA 1
ATOM 772 C C . ALA A 1 107 ? 5.578 -0.483 -18.605 1.00 78.06 107 ALA A C 1
ATOM 774 O O . ALA A 1 107 ? 6.360 0.017 -17.799 1.00 78.06 107 ALA A O 1
ATOM 775 N N . ASP A 1 108 ? 4.272 -0.199 -18.586 1.00 86.31 108 ASP A N 1
ATOM 776 C CA . ASP A 1 108 ? 3.650 0.822 -17.734 1.00 86.31 108 ASP A CA 1
ATOM 777 C C . ASP A 1 108 ? 3.116 0.267 -16.403 1.00 86.31 108 ASP A C 1
ATOM 779 O O . ASP A 1 108 ? 2.495 0.999 -15.626 1.00 86.31 108 ASP A O 1
ATOM 783 N N . ALA A 1 109 ? 3.352 -1.015 -16.097 1.00 79.19 109 ALA A N 1
ATOM 784 C CA . ALA A 1 109 ? 2.824 -1.667 -14.895 1.00 79.19 109 ALA A CA 1
ATOM 785 C C . ALA A 1 109 ? 3.176 -0.915 -13.594 1.00 79.19 109 ALA A C 1
ATOM 787 O O . ALA A 1 109 ? 2.340 -0.814 -12.697 1.00 79.19 109 ALA A O 1
ATOM 788 N N . ALA A 1 110 ? 4.377 -0.330 -13.506 1.00 81.25 110 ALA A N 1
ATOM 789 C CA . ALA A 1 110 ? 4.809 0.488 -12.367 1.00 81.25 110 ALA A CA 1
ATOM 790 C C . ALA A 1 110 ? 3.996 1.785 -12.209 1.00 81.25 110 ALA A C 1
ATOM 792 O O . ALA A 1 110 ? 3.627 2.158 -11.094 1.00 81.25 110 ALA A O 1
ATOM 793 N N . SER A 1 111 ? 3.652 2.442 -13.316 1.00 87.06 111 SER A N 1
ATOM 794 C CA . SER A 1 111 ? 2.826 3.653 -13.316 1.00 87.06 111 SER A CA 1
ATOM 795 C C . SER A 1 111 ? 1.402 3.348 -12.857 1.00 87.06 111 SER A C 1
ATOM 797 O O . SER A 1 111 ? 0.853 4.066 -12.023 1.00 87.06 111 SER A O 1
ATOM 799 N N . TRP A 1 112 ? 0.823 2.242 -13.326 1.00 88.25 112 TRP A N 1
ATOM 800 C CA . TRP A 1 112 ? -0.504 1.804 -12.889 1.00 88.25 112 TRP A CA 1
ATOM 801 C C . TRP A 1 112 ? -0.529 1.359 -11.428 1.00 88.25 112 TRP A C 1
ATOM 803 O O . TRP A 1 112 ? -1.459 1.711 -10.702 1.00 88.25 112 TRP A O 1
ATOM 813 N N . ALA A 1 113 ? 0.519 0.676 -10.960 1.00 83.56 113 ALA A N 1
ATOM 814 C CA . ALA A 1 113 ? 0.713 0.371 -9.544 1.00 83.56 113 ALA A CA 1
ATOM 815 C C . ALA A 1 113 ? 0.730 1.642 -8.688 1.00 83.56 113 ALA A C 1
ATOM 817 O O . ALA A 1 113 ? 0.072 1.706 -7.652 1.00 83.56 113 ALA A O 1
ATOM 818 N N . ALA A 1 114 ? 1.442 2.676 -9.141 1.00 84.00 114 ALA A N 1
ATOM 819 C CA . ALA A 1 114 ? 1.509 3.960 -8.460 1.00 84.00 114 ALA A CA 1
ATOM 820 C C . ALA A 1 114 ? 0.144 4.663 -8.426 1.00 84.00 114 ALA A C 1
ATOM 822 O O . ALA A 1 114 ? -0.276 5.125 -7.369 1.00 84.00 114 ALA A O 1
ATOM 823 N N . VAL A 1 115 ? -0.591 4.690 -9.543 1.00 90.56 115 VAL A N 1
ATOM 824 C CA . VAL A 1 115 ? -1.956 5.249 -9.597 1.00 90.56 115 VAL A CA 1
ATOM 825 C C . VAL A 1 115 ? -2.886 4.508 -8.638 1.00 90.56 115 VAL A C 1
ATOM 827 O O . VAL A 1 115 ? -3.605 5.139 -7.865 1.00 90.56 115 VAL A O 1
ATOM 830 N N . GLY A 1 116 ? -2.842 3.177 -8.637 1.00 86.62 116 GLY A N 1
ATOM 831 C CA . GLY A 1 116 ? -3.622 2.369 -7.709 1.00 86.62 116 GLY A CA 1
ATOM 832 C C . GLY A 1 116 ? -3.263 2.657 -6.251 1.00 86.62 116 GLY A C 1
ATOM 833 O O . GLY A 1 116 ? -4.155 2.860 -5.428 1.00 86.62 116 GLY A O 1
ATOM 834 N N . ALA A 1 117 ? -1.970 2.739 -5.928 1.00 85.31 117 ALA A N 1
ATOM 835 C CA . ALA A 1 117 ? -1.496 3.055 -4.582 1.00 85.31 117 ALA A CA 1
ATOM 836 C C . ALA A 1 117 ? -1.950 4.447 -4.141 1.00 85.31 117 ALA A C 1
ATOM 838 O O . ALA A 1 117 ? -2.424 4.604 -3.019 1.00 85.31 117 ALA A O 1
ATOM 839 N N . PHE A 1 118 ? -1.879 5.431 -5.039 1.00 91.12 118 PHE A N 1
ATOM 840 C CA . PHE A 1 118 ? -2.378 6.780 -4.805 1.00 91.12 118 PHE A CA 1
ATOM 841 C C . PHE A 1 118 ? -3.879 6.787 -4.512 1.00 91.12 118 PHE A C 1
ATOM 843 O O . PHE A 1 118 ? -4.299 7.358 -3.511 1.00 91.12 118 PHE A O 1
ATOM 850 N N . LEU A 1 119 ? -4.695 6.129 -5.339 1.00 89.31 119 LEU A N 1
ATOM 851 C CA . LEU A 1 119 ? -6.145 6.071 -5.131 1.00 89.31 119 LEU A CA 1
ATOM 852 C C . LEU A 1 119 ? -6.505 5.327 -3.841 1.00 89.31 119 LEU A C 1
ATOM 854 O O . LEU A 1 119 ? -7.332 5.809 -3.069 1.00 89.31 119 LEU A O 1
ATOM 858 N N . GLY A 1 120 ? -5.849 4.196 -3.571 1.00 84.06 120 GLY A N 1
ATOM 859 C CA . GLY A 1 120 ? -6.011 3.455 -2.321 1.00 84.06 120 GLY A CA 1
ATOM 860 C C . GLY A 1 120 ? -5.660 4.313 -1.109 1.00 84.06 120 GLY A C 1
ATOM 861 O O . GLY A 1 120 ? -6.462 4.433 -0.185 1.00 84.06 120 GLY A O 1
ATOM 862 N N . GLY A 1 121 ? -4.512 4.990 -1.154 1.00 84.31 121 GLY A N 1
ATOM 863 C CA . GLY A 1 121 ? -4.098 5.948 -0.136 1.00 84.31 121 GLY A CA 1
ATOM 864 C C . GLY A 1 121 ? -5.111 7.079 0.043 1.00 84.31 121 GLY A C 1
ATOM 865 O O . GLY A 1 121 ? -5.524 7.357 1.164 1.00 84.31 121 GLY A O 1
ATOM 866 N N . ALA A 1 122 ? -5.591 7.684 -1.044 1.00 87.00 122 ALA A N 1
ATOM 867 C CA . ALA A 1 122 ? -6.573 8.766 -1.000 1.00 87.00 122 ALA A CA 1
ATOM 868 C C . ALA A 1 122 ? -7.884 8.344 -0.336 1.00 87.00 122 ALA A C 1
ATOM 870 O O . ALA A 1 122 ? -8.397 9.067 0.517 1.00 87.00 122 ALA A O 1
ATOM 871 N N . VAL A 1 123 ? -8.392 7.151 -0.646 1.00 86.62 123 VAL A N 1
ATOM 872 C CA . VAL A 1 123 ? -9.564 6.594 0.042 1.00 86.62 123 VAL A CA 1
ATOM 873 C C . VAL A 1 123 ? -9.256 6.347 1.522 1.00 86.62 123 VAL A C 1
ATOM 875 O O . VAL A 1 123 ? -10.075 6.682 2.379 1.00 86.62 123 VAL A O 1
ATOM 878 N N . ALA A 1 124 ? -8.066 5.837 1.853 1.00 83.81 124 ALA A N 1
ATOM 879 C CA . ALA A 1 124 ? -7.647 5.632 3.241 1.00 83.81 124 ALA A CA 1
ATOM 880 C C . ALA A 1 124 ? -7.656 6.941 4.033 1.00 83.81 124 ALA A C 1
ATOM 882 O O . ALA A 1 124 ? -8.267 7.012 5.097 1.00 83.81 124 ALA A O 1
ATOM 883 N N . GLY A 1 125 ? -7.024 7.978 3.481 1.00 81.12 125 GLY A N 1
ATOM 884 C CA . GLY A 1 125 ? -6.941 9.299 4.091 1.00 81.12 125 GLY A CA 1
ATOM 885 C C . GLY A 1 125 ? -8.300 9.986 4.199 1.00 81.12 125 GLY A C 1
ATOM 886 O O . GLY A 1 125 ? -8.567 10.653 5.195 1.00 81.12 125 GLY A O 1
ATOM 887 N N . ALA A 1 126 ? -9.177 9.793 3.208 1.00 84.00 126 ALA A N 1
ATOM 888 C CA . ALA A 1 126 ? -10.505 10.397 3.206 1.00 84.00 126 ALA A CA 1
ATOM 889 C C . ALA A 1 126 ? -11.481 9.710 4.175 1.00 84.00 126 ALA A C 1
ATOM 891 O O . ALA A 1 126 ? -12.367 10.350 4.736 1.00 84.00 126 ALA A O 1
ATOM 892 N N . SER A 1 127 ? -11.320 8.405 4.393 1.00 80.88 127 SER A N 1
ATOM 893 C CA . SER A 1 127 ? -12.238 7.574 5.181 1.00 80.88 127 SER A CA 1
ATOM 894 C C . SER A 1 127 ? -12.021 7.645 6.699 1.00 80.88 127 SER A C 1
ATOM 896 O O . SER A 1 127 ? -12.358 6.689 7.397 1.00 80.88 127 SER A O 1
ATOM 898 N N . ALA A 1 128 ? -11.461 8.752 7.207 1.00 64.50 128 ALA A N 1
ATOM 899 C CA . ALA A 1 128 ? -11.086 8.984 8.605 1.00 64.50 128 ALA A CA 1
ATOM 900 C C . ALA A 1 128 ? -12.017 8.259 9.608 1.00 64.50 128 ALA A C 1
ATOM 902 O O . ALA A 1 128 ? -13.162 8.653 9.818 1.00 64.50 128 ALA A O 1
ATOM 903 N N . GLY A 1 129 ? -11.528 7.141 10.167 1.00 64.56 129 GLY A N 1
ATOM 904 C CA . GLY A 1 129 ? -12.260 6.247 11.079 1.00 64.56 129 GLY A CA 1
ATOM 905 C C . GLY A 1 129 ? -12.543 4.843 10.521 1.00 64.56 129 GLY A C 1
ATOM 906 O O . GLY A 1 129 ? -12.234 3.850 11.181 1.00 64.56 129 GLY A O 1
ATOM 907 N N . ALA A 1 130 ? -13.046 4.721 9.290 1.00 71.00 130 ALA A N 1
ATOM 908 C CA . ALA A 1 130 ? -13.395 3.425 8.697 1.00 71.00 130 ALA A CA 1
ATOM 909 C C . ALA A 1 130 ? -12.151 2.569 8.404 1.00 71.00 130 ALA A C 1
ATOM 911 O O . ALA A 1 130 ? -12.114 1.389 8.753 1.00 71.00 130 ALA A O 1
ATOM 912 N N . ALA A 1 131 ? -11.088 3.166 7.856 1.00 67.88 131 ALA A N 1
ATOM 913 C CA . ALA A 1 131 ? -9.834 2.447 7.624 1.00 67.88 131 ALA A CA 1
ATOM 914 C C . ALA A 1 131 ? -9.155 2.004 8.938 1.00 67.88 131 ALA A C 1
ATOM 916 O O . ALA A 1 131 ? -8.586 0.916 9.001 1.00 67.88 131 ALA A O 1
ATOM 917 N N . GLY A 1 132 ? -9.283 2.799 10.008 1.00 69.38 132 GLY A N 1
ATOM 918 C CA . GLY A 1 132 ? -8.842 2.411 11.352 1.00 69.38 132 GLY A CA 1
ATOM 919 C C . GLY A 1 132 ? -9.630 1.217 11.896 1.00 69.38 132 GLY A C 1
ATOM 9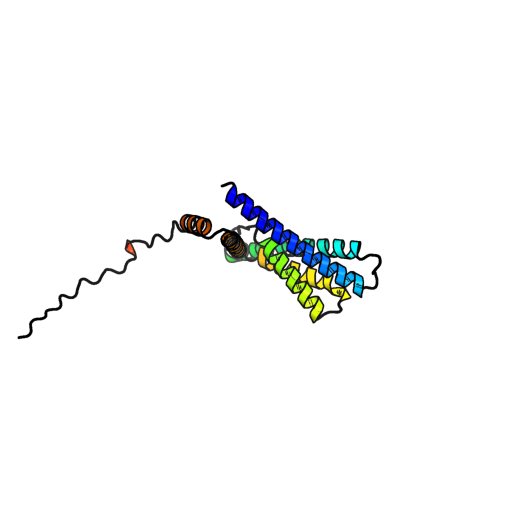20 O O . GLY A 1 132 ? -9.039 0.285 12.429 1.00 69.38 132 GLY A O 1
ATOM 921 N N . SER A 1 133 ? -10.948 1.182 11.668 1.00 75.81 133 SER A N 1
ATOM 922 C CA . SER A 1 133 ? -11.789 0.047 12.072 1.00 75.81 133 SER A CA 1
ATOM 923 C C . SER A 1 133 ? -11.457 -1.250 11.322 1.00 75.81 133 SER A C 1
ATOM 925 O O . SER A 1 133 ? -11.455 -2.323 11.921 1.00 75.81 133 SER A O 1
ATOM 927 N N . LEU A 1 134 ? -11.104 -1.164 10.033 1.00 76.62 134 LEU A N 1
ATOM 928 C CA . LEU A 1 134 ? -10.637 -2.315 9.256 1.00 76.62 134 LEU A CA 1
ATOM 929 C C . LEU A 1 134 ? -9.291 -2.828 9.769 1.00 76.62 134 LEU A C 1
ATOM 931 O O . LEU A 1 134 ? -9.108 -4.037 9.894 1.00 76.62 134 LEU A O 1
ATOM 935 N N . PHE A 1 135 ? -8.370 -1.921 10.102 1.00 75.50 135 PHE A N 1
ATOM 936 C CA . PHE A 1 135 ? -7.094 -2.286 10.710 1.00 75.50 135 PHE A CA 1
ATOM 937 C C . PHE A 1 135 ? -7.298 -2.956 12.076 1.00 75.50 135 PHE A C 1
ATOM 939 O O . PHE A 1 135 ? -6.722 -4.009 12.338 1.00 75.50 135 PHE A O 1
ATOM 946 N N . ASP A 1 136 ? -8.182 -2.411 12.911 1.00 78.31 136 ASP A N 1
ATOM 947 C CA . ASP A 1 136 ? -8.567 -3.017 14.185 1.00 78.31 136 ASP A CA 1
ATOM 948 C C . ASP A 1 136 ? -9.171 -4.418 14.007 1.00 78.31 136 ASP A C 1
ATOM 950 O O . ASP A 1 136 ? -8.836 -5.329 14.765 1.00 78.31 136 ASP A O 1
ATOM 954 N N . LEU A 1 137 ? -10.029 -4.618 13.001 1.00 80.88 137 LEU A N 1
ATOM 955 C CA . LEU A 1 137 ? -10.594 -5.931 12.676 1.00 80.88 137 LEU A CA 1
ATOM 956 C C . LEU A 1 137 ? -9.519 -6.919 12.214 1.00 80.88 137 LEU A C 1
ATOM 958 O O . LEU A 1 137 ? -9.533 -8.069 12.642 1.00 80.88 137 LEU A O 1
ATOM 962 N N . LEU A 1 138 ? -8.558 -6.475 11.405 1.00 80.12 138 LEU A N 1
ATOM 963 C CA . LEU A 1 138 ? -7.406 -7.280 10.984 1.00 80.12 138 LEU A CA 1
ATOM 964 C C . LEU A 1 138 ? -6.514 -7.676 12.163 1.00 80.12 138 LEU A C 1
ATOM 966 O O . LEU A 1 138 ? -6.081 -8.823 12.264 1.00 80.12 138 LEU A O 1
ATOM 970 N N . VAL A 1 139 ? -6.263 -6.743 13.081 1.00 80.25 139 VAL A N 1
ATOM 971 C CA . VAL A 1 139 ? -5.513 -7.012 14.312 1.00 80.25 139 VAL A CA 1
ATOM 972 C C . VAL A 1 139 ? -6.276 -7.998 15.200 1.00 80.25 139 VAL A C 1
ATOM 974 O O . VAL A 1 139 ? -5.668 -8.910 15.761 1.00 80.25 139 VAL A O 1
ATOM 977 N N . LEU A 1 140 ? -7.602 -7.865 15.306 1.00 80.94 140 LEU A N 1
ATOM 978 C CA . LEU A 1 140 ? -8.455 -8.821 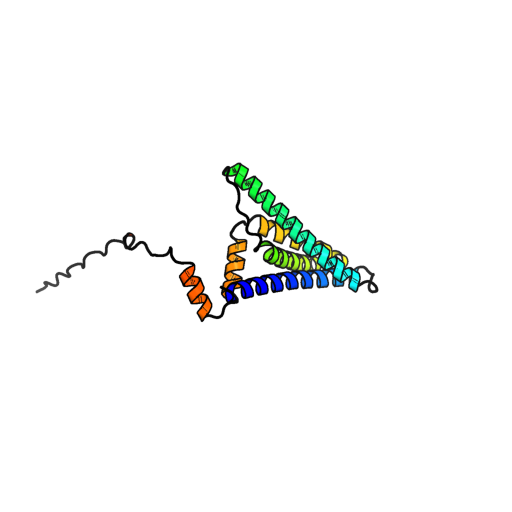16.016 1.00 80.94 140 LEU A CA 1
ATOM 979 C C . LEU A 1 140 ? -8.456 -10.201 15.353 1.00 80.94 140 LEU A C 1
ATOM 981 O O . LEU A 1 140 ? -8.486 -11.208 16.064 1.00 80.94 140 LEU A O 1
ATOM 985 N N . ASP A 1 141 ? -8.400 -10.269 14.023 1.00 85.19 141 ASP A N 1
ATOM 986 C CA . ASP A 1 141 ? -8.351 -11.545 13.318 1.00 85.19 141 ASP A CA 1
ATOM 987 C C . ASP A 1 141 ? -6.995 -12.252 13.484 1.00 85.19 141 ASP A C 1
ATOM 989 O O . ASP A 1 141 ? -6.936 -13.464 13.682 1.00 85.19 141 ASP A O 1
ATOM 993 N N . ALA A 1 142 ? -5.904 -11.488 13.558 1.00 80.56 142 ALA A N 1
ATOM 994 C CA . ALA A 1 142 ? -4.576 -12.018 13.863 1.00 80.56 142 ALA A CA 1
ATOM 995 C C . ALA A 1 142 ? -4.424 -12.524 15.316 1.00 80.56 142 ALA A C 1
ATOM 997 O O . ALA A 1 142 ? -3.447 -13.211 15.631 1.00 80.56 142 ALA A O 1
ATOM 998 N N . MET A 1 143 ? -5.365 -12.204 16.216 1.00 82.31 143 MET A N 1
ATOM 999 C CA . MET A 1 143 ? -5.389 -12.743 17.579 1.00 82.31 143 MET A CA 1
ATOM 1000 C C . MET A 1 143 ? -5.947 -14.165 17.613 1.00 82.31 143 MET A C 1
ATOM 1002 O O . MET A 1 143 ? -6.959 -14.475 16.982 1.00 82.31 143 MET A O 1
ATOM 1006 N N . SER A 1 144 ? -5.361 -15.007 18.469 1.00 86.31 144 SER A N 1
ATOM 1007 C CA . SER A 1 144 ? -5.956 -16.301 18.815 1.00 86.31 144 SER A CA 1
ATOM 1008 C C . SER A 1 144 ? -7.357 -16.119 19.435 1.00 86.31 144 SER A C 1
ATOM 1010 O O . SER A 1 144 ? -7.568 -15.114 20.132 1.00 86.31 144 SER A O 1
ATOM 1012 N N . PRO A 1 145 ? -8.267 -17.104 19.305 1.00 83.56 145 PRO A N 1
ATOM 1013 C CA . PRO A 1 145 ? -9.667 -16.988 19.728 1.00 83.56 145 PRO A CA 1
ATOM 1014 C C . PRO A 1 145 ? -9.855 -16.497 21.173 1.00 83.56 145 PRO A C 1
ATOM 1016 O O . PRO A 1 145 ? -10.680 -15.624 21.440 1.00 83.56 145 PRO A O 1
ATOM 1019 N N . GLU A 1 146 ? -9.031 -16.978 22.109 1.00 81.25 146 GLU A N 1
ATOM 1020 C CA . GLU A 1 146 ? -9.130 -16.619 23.530 1.00 81.25 146 GLU A CA 1
ATOM 1021 C C . GLU A 1 146 ? -8.836 -15.137 23.812 1.00 81.25 146 GLU A C 1
ATOM 1023 O O . GLU A 1 146 ? -9.526 -14.487 24.603 1.00 81.25 146 GLU A O 1
ATOM 1028 N N . PHE A 1 147 ? -7.817 -14.574 23.154 1.00 80.81 147 PHE A N 1
ATOM 1029 C CA . PHE A 1 147 ? -7.471 -13.156 23.289 1.00 80.81 147 PHE A CA 1
ATOM 1030 C C . PHE A 1 147 ? -8.483 -12.261 22.572 1.00 80.81 147 PHE A C 1
ATOM 1032 O O . PHE A 1 147 ? -8.802 -11.186 23.084 1.00 80.81 147 PHE A O 1
ATOM 1039 N N . ARG A 1 148 ? -9.043 -12.730 21.451 1.00 81.06 148 ARG A N 1
ATOM 1040 C CA . ARG A 1 148 ? -10.083 -12.027 20.692 1.00 81.06 148 ARG A CA 1
ATOM 1041 C C . ARG A 1 148 ? -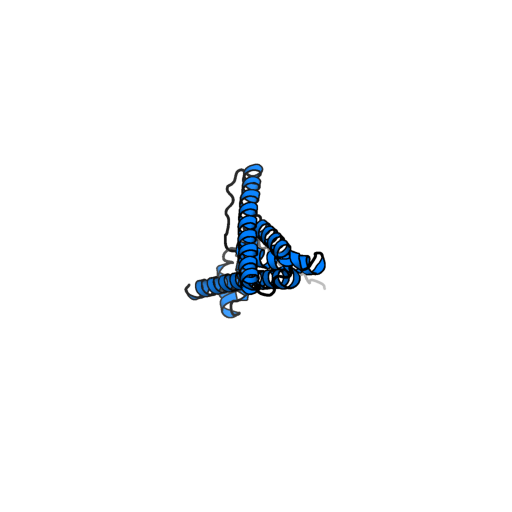11.330 -11.788 21.545 1.00 81.06 148 ARG A C 1
ATOM 1043 O O . ARG A 1 148 ? -11.789 -10.651 21.628 1.00 81.06 148 ARG A O 1
ATOM 1050 N N . HIS A 1 149 ? -11.820 -12.803 22.263 1.00 78.75 149 HIS A N 1
ATOM 1051 C CA . HIS A 1 149 ? -12.970 -12.648 23.166 1.00 78.75 149 HIS A CA 1
ATOM 1052 C C . HIS A 1 149 ? -12.709 -11.642 24.295 1.00 78.75 149 HIS A C 1
ATOM 1054 O O . HIS A 1 149 ? -13.565 -10.805 24.584 1.00 78.75 149 HIS A O 1
ATOM 1060 N N . ARG A 1 150 ? -11.512 -11.654 24.899 1.00 79.25 150 ARG A N 1
ATOM 1061 C CA . ARG A 1 150 ? -11.146 -10.683 25.949 1.00 79.25 150 ARG A CA 1
ATOM 1062 C C . ARG A 1 150 ? -11.007 -9.259 25.406 1.00 79.25 150 ARG A C 1
ATOM 1064 O O . ARG A 1 150 ? -11.366 -8.310 26.098 1.00 79.25 150 ARG A O 1
ATOM 1071 N N . ALA A 1 151 ? -10.481 -9.099 24.194 1.00 76.88 151 ALA A N 1
ATOM 1072 C CA . ALA A 1 151 ? -10.347 -7.800 23.542 1.00 76.88 151 ALA A CA 1
ATOM 1073 C C . ALA A 1 151 ? -11.714 -7.224 23.135 1.00 76.88 151 ALA A C 1
ATOM 1075 O O . ALA A 1 151 ? -11.979 -6.052 23.400 1.00 76.88 151 ALA A O 1
ATOM 1076 N N . LEU A 1 152 ? -12.605 -8.055 22.579 1.00 78.50 152 LEU A N 1
ATOM 1077 C CA . LEU A 1 152 ? -13.985 -7.679 22.255 1.00 78.50 152 LEU A CA 1
ATOM 1078 C C . LEU A 1 152 ? -14.775 -7.293 23.513 1.00 78.50 152 LEU A C 1
ATOM 1080 O O . LEU A 1 152 ? -15.403 -6.237 23.531 1.00 78.50 152 LEU A O 1
ATOM 1084 N N . ALA A 1 153 ? -14.658 -8.068 24.597 1.00 76.50 153 ALA A N 1
ATOM 1085 C CA . ALA A 1 153 ? -15.308 -7.758 25.873 1.00 76.50 153 ALA A CA 1
ATOM 1086 C C . ALA A 1 153 ? -14.853 -6.410 26.470 1.00 76.50 153 ALA A C 1
ATOM 1088 O O . ALA A 1 153 ? -15.644 -5.712 27.096 1.00 76.50 153 ALA A O 1
ATOM 1089 N N . ARG A 1 154 ? -13.592 -6.006 26.250 1.00 75.81 154 ARG A N 1
ATOM 1090 C CA . ARG A 1 154 ? -13.078 -4.689 26.674 1.00 75.81 154 ARG A CA 1
ATOM 1091 C C . ARG A 1 154 ? -13.504 -3.539 25.764 1.00 75.81 154 ARG A C 1
ATOM 1093 O O . ARG A 1 154 ? -13.544 -2.408 26.234 1.00 75.81 154 ARG A O 1
ATOM 1100 N N . ARG A 1 155 ? -13.780 -3.806 24.482 1.00 68.56 155 ARG A N 1
ATOM 1101 C CA . ARG A 1 155 ? -14.219 -2.804 23.491 1.00 68.56 155 ARG A CA 1
ATOM 1102 C C . ARG A 1 155 ? -15.739 -2.615 23.441 1.00 68.56 155 ARG A C 1
ATOM 1104 O O . ARG A 1 155 ? -16.186 -1.592 22.938 1.00 68.56 155 ARG A O 1
ATOM 1111 N N . MET A 1 156 ? -16.518 -3.513 24.051 1.00 63.09 156 MET A N 1
ATOM 1112 C CA . MET A 1 156 ? -17.964 -3.355 24.262 1.00 63.09 156 MET A CA 1
ATOM 1113 C C . MET A 1 156 ? -18.381 -3.008 25.718 1.00 63.09 156 MET A C 1
ATOM 1115 O O . MET A 1 156 ? -19.300 -3.645 26.229 1.00 63.09 156 MET A O 1
ATOM 1119 N N . PRO A 1 157 ? -17.809 -2.009 26.433 1.00 50.38 157 PRO A N 1
ATOM 1120 C CA . PRO A 1 157 ? -18.365 -1.600 27.730 1.00 50.38 157 PRO A CA 1
ATOM 1121 C C . PRO A 1 157 ? -19.735 -0.910 27.610 1.00 50.38 157 PRO A C 1
ATOM 1123 O O . PRO A 1 157 ? -20.463 -0.830 28.597 1.00 50.38 157 PRO A O 1
ATOM 1126 N N . SER A 1 158 ? -20.074 -0.389 26.423 1.00 51.00 158 SER A N 1
ATOM 1127 C CA . SER A 1 158 ? -21.237 0.476 26.173 1.00 51.00 158 SER A CA 1
ATOM 1128 C C . SER A 1 158 ? -22.410 -0.194 25.455 1.00 51.00 158 SER A C 1
ATOM 1130 O O . SER A 1 158 ? -23.467 0.418 25.370 1.00 51.00 158 SER A O 1
ATOM 1132 N N . VAL A 1 159 ? -22.299 -1.465 25.045 1.00 48.44 159 VAL A N 1
ATOM 1133 C CA . VAL A 1 159 ? -23.492 -2.307 24.812 1.00 48.44 159 VAL A CA 1
ATOM 1134 C C . VAL A 1 159 ? -23.857 -3.009 26.122 1.00 48.44 159 VAL A C 1
ATOM 1136 O O . VAL A 1 159 ? -24.215 -4.181 26.169 1.00 48.44 159 VAL A O 1
ATOM 1139 N N . ARG A 1 160 ? -23.799 -2.274 27.238 1.00 48.47 160 ARG A N 1
ATOM 1140 C CA . ARG A 1 160 ? -24.844 -2.468 28.233 1.00 48.47 160 ARG A CA 1
ATOM 1141 C C . ARG A 1 160 ? -26.109 -2.043 27.507 1.00 48.47 160 ARG A C 1
ATOM 1143 O O . ARG A 1 160 ? -26.348 -0.849 27.354 1.00 48.47 160 ARG A O 1
ATOM 1150 N N . LEU A 1 161 ? -26.853 -3.021 26.985 1.00 52.00 161 LEU A N 1
ATOM 1151 C CA . LEU A 1 161 ? -28.297 -2.893 26.823 1.00 52.00 161 LEU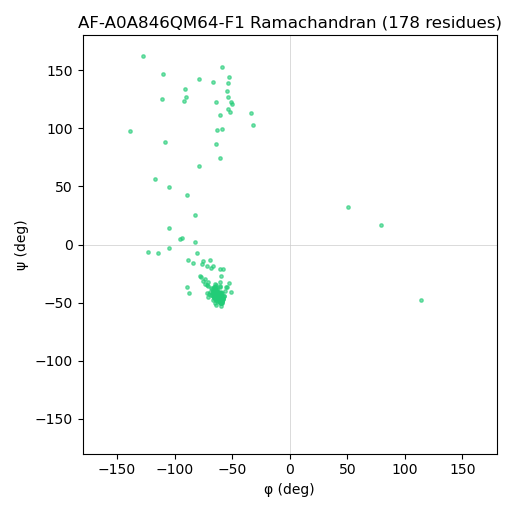 A CA 1
ATOM 1152 C C . LEU A 1 161 ? -28.758 -2.052 28.005 1.00 52.00 161 LEU A C 1
ATOM 1154 O O . LEU A 1 161 ? -28.539 -2.469 29.143 1.00 52.00 161 LEU A O 1
ATOM 1158 N N . ASN A 1 162 ? -29.241 -0.837 27.749 1.00 51.91 162 ASN A N 1
ATOM 1159 C CA . ASN A 1 162 ? -29.864 -0.063 28.801 1.00 51.91 162 ASN A CA 1
ATOM 1160 C C . ASN A 1 162 ? -30.916 -1.009 29.405 1.00 51.91 162 ASN A C 1
ATOM 1162 O O . ASN A 1 162 ? -31.800 -1.427 28.653 1.00 51.91 162 ASN A O 1
ATOM 1166 N N . PRO A 1 163 ? -30.792 -1.453 30.669 1.00 55.62 163 PRO A N 1
ATOM 1167 C CA . PRO A 1 163 ? -31.780 -2.359 31.248 1.00 55.62 163 PRO A CA 1
ATOM 1168 C C . PRO A 1 163 ? -33.181 -1.726 31.209 1.00 55.62 163 PRO A C 1
ATOM 1170 O O . PRO A 1 163 ? -34.171 -2.448 31.144 1.00 55.62 163 PRO A O 1
ATOM 1173 N N . ASP A 1 164 ? -33.246 -0.395 31.099 1.00 60.31 164 ASP A N 1
ATOM 1174 C CA . ASP A 1 164 ? -34.469 0.393 30.949 1.00 60.31 164 ASP A CA 1
ATOM 1175 C C . ASP A 1 164 ? -35.023 0.422 29.508 1.00 60.31 164 ASP A C 1
ATOM 1177 O O . ASP A 1 164 ? -36.110 0.943 29.274 1.00 60.31 164 ASP A O 1
ATOM 1181 N N . ALA A 1 165 ? -34.297 -0.117 28.520 1.00 57.41 165 ALA A N 1
ATOM 1182 C CA . ALA A 1 165 ? -34.760 -0.271 27.137 1.00 57.41 165 ALA A CA 1
ATOM 1183 C C . ALA A 1 165 ? -35.346 -1.664 26.851 1.00 57.41 165 ALA A C 1
ATOM 1185 O O . ALA A 1 165 ? -35.699 -1.947 25.703 1.00 57.41 165 ALA A O 1
ATOM 1186 N N . MET A 1 166 ? -35.474 -2.536 27.863 1.00 60.22 166 MET A N 1
ATOM 1187 C CA . MET A 1 166 ? -36.366 -3.683 27.717 1.00 60.22 166 MET A CA 1
ATOM 1188 C C . MET A 1 166 ? -37.796 -3.146 27.564 1.00 60.22 166 MET A C 1
ATOM 1190 O O . MET A 1 166 ? -38.253 -2.413 28.444 1.00 60.22 166 MET A O 1
ATOM 1194 N N . PRO A 1 167 ? -38.512 -3.468 26.467 1.00 68.25 167 PRO A N 1
ATOM 1195 C CA . PRO A 1 167 ? -39.931 -3.157 26.394 1.00 68.25 167 PRO A CA 1
ATOM 1196 C C . PRO A 1 167 ? -40.602 -3.761 27.634 1.00 68.25 167 PRO A C 1
ATOM 1198 O O . PRO A 1 167 ? -40.216 -4.866 28.033 1.00 68.25 167 PRO A O 1
ATOM 1201 N N . PRO A 1 168 ? -41.549 -3.047 28.272 1.00 71.88 168 PRO A N 1
ATOM 1202 C CA . PRO A 1 168 ? -42.211 -3.536 29.470 1.00 71.88 168 PRO A CA 1
ATOM 1203 C C . PRO A 1 168 ? -42.700 -4.952 29.193 1.00 71.88 168 PRO A C 1
ATOM 1205 O O . PRO A 1 168 ? -43.425 -5.178 28.219 1.00 71.88 168 PRO A O 1
ATOM 1208 N N . GLN A 1 169 ? -42.233 -5.908 30.000 1.00 70.94 169 GLN A N 1
ATOM 1209 C CA . GLN A 1 169 ? -42.736 -7.271 29.938 1.00 70.94 169 GLN A CA 1
ATOM 1210 C C . GLN A 1 169 ? -44.249 -7.159 30.079 1.00 70.94 169 GLN A C 1
ATOM 1212 O O . GLN A 1 169 ? -44.733 -6.626 31.081 1.00 70.94 169 GLN A O 1
ATOM 1217 N N . ARG A 1 170 ? -44.988 -7.564 29.037 1.00 71.50 170 ARG A N 1
ATOM 1218 C CA . ARG A 1 170 ? -46.439 -7.671 29.160 1.00 71.50 170 ARG A CA 1
ATOM 1219 C C . ARG A 1 170 ? -46.687 -8.552 30.383 1.00 71.50 170 ARG A C 1
ATOM 1221 O O . ARG A 1 170 ? -46.070 -9.620 30.454 1.00 71.50 170 ARG A O 1
ATOM 1228 N N . PRO A 1 171 ? -47.500 -8.093 31.349 1.00 73.44 171 PRO A N 1
ATOM 1229 C CA . PRO A 1 171 ? -47.882 -8.948 32.455 1.00 73.44 171 PRO A CA 1
ATOM 1230 C C . PRO A 1 171 ? -48.450 -10.247 31.872 1.00 73.44 171 PRO A C 1
ATOM 1232 O O . PRO A 1 171 ? -49.049 -10.195 30.791 1.00 73.44 171 PRO A O 1
ATOM 1235 N N . PRO A 1 172 ? -48.197 -11.395 32.522 1.00 70.31 172 PRO A N 1
ATOM 1236 C CA . PRO A 1 172 ? -48.771 -12.659 32.088 1.00 70.31 172 PRO A CA 1
ATOM 1237 C C . PRO A 1 172 ? -50.276 -12.451 31.924 1.00 70.31 172 PRO A C 1
ATOM 1239 O O . PRO A 1 172 ? -50.934 -11.962 32.840 1.00 70.31 172 PRO A O 1
ATOM 1242 N N . GLU A 1 173 ? -50.787 -12.712 30.720 1.00 73.50 173 GLU A N 1
ATOM 1243 C CA . GLU A 1 173 ? -52.223 -12.859 30.527 1.00 73.50 173 GLU A CA 1
ATOM 1244 C C . GLU A 1 173 ? -52.615 -14.042 31.403 1.00 73.50 173 GLU A C 1
ATOM 1246 O O . GLU A 1 173 ? -52.158 -15.166 31.185 1.00 73.50 173 GLU A O 1
ATOM 1251 N N . ASP A 1 174 ? -53.360 -13.749 32.467 1.00 67.25 174 ASP A N 1
ATOM 1252 C CA . ASP A 1 174 ? -54.034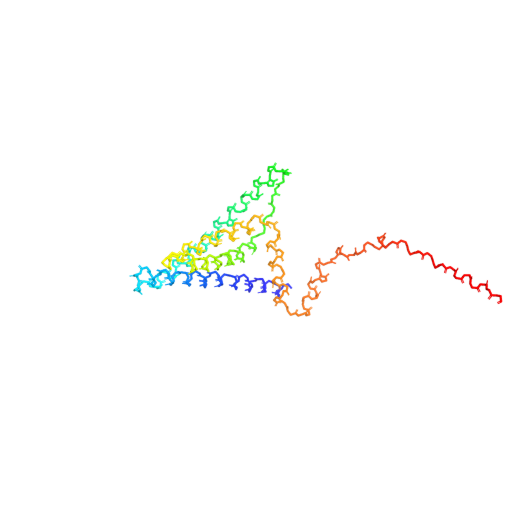 -14.763 33.253 1.00 67.25 174 ASP A CA 1
ATOM 1253 C C . ASP A 1 174 ? -54.971 -15.485 32.281 1.00 67.25 174 ASP A C 1
ATOM 1255 O O . ASP A 1 174 ? -56.024 -14.970 31.899 1.00 67.25 174 ASP A O 1
ATOM 1259 N N . ASP A 1 175 ? -54.529 -16.650 31.804 1.00 62.53 175 ASP A N 1
ATOM 1260 C CA . ASP A 1 175 ? -55.361 -17.595 31.075 1.00 62.53 175 ASP A CA 1
ATOM 1261 C C . ASP A 1 175 ? -56.449 -18.071 32.047 1.00 62.53 175 ASP A C 1
ATOM 1263 O O . ASP A 1 175 ? -56.311 -19.088 32.738 1.00 62.53 175 ASP A O 1
ATOM 1267 N N . ASP A 1 176 ? -57.536 -17.297 32.099 1.00 62.69 176 ASP A N 1
ATOM 1268 C CA . ASP A 1 176 ? -58.828 -17.636 32.686 1.00 62.69 176 ASP A CA 1
ATOM 1269 C C . ASP A 1 176 ? -59.396 -18.860 31.952 1.00 62.69 176 ASP A C 1
ATOM 1271 O O . ASP A 1 176 ? -60.335 -18.811 31.156 1.00 62.69 176 ASP A O 1
ATOM 1275 N N . SER A 1 177 ? -58.815 -20.018 32.244 1.00 58.09 177 SER A N 1
ATOM 1276 C CA . SER A 1 177 ? -59.339 -21.331 31.897 1.00 58.09 177 SER A CA 1
ATOM 1277 C C . SER A 1 177 ? -60.442 -21.700 32.888 1.00 58.09 177 SER A C 1
ATOM 1279 O O . SER A 1 177 ? -60.333 -22.622 33.691 1.00 58.09 177 SER A O 1
ATOM 1281 N N . SER A 1 178 ? -61.549 -20.957 32.809 1.00 61.69 178 SER A N 1
ATOM 1282 C CA . SER A 1 178 ? -62.837 -21.362 33.366 1.00 61.69 178 SER A CA 1
ATOM 1283 C C . SER A 1 178 ? -63.799 -21.720 32.228 1.00 61.69 178 SER A C 1
ATOM 1285 O O . SER A 1 178 ? -64.556 -20.910 31.708 1.00 61.69 178 SER A O 1
ATOM 1287 N N . SER A 1 179 ? -63.761 -22.986 31.823 1.00 62.00 179 SER A N 1
ATOM 1288 C CA . SER A 1 179 ? -64.876 -23.665 31.150 1.00 62.00 179 SER A CA 1
ATOM 1289 C C . SER A 1 179 ? -64.931 -25.073 31.75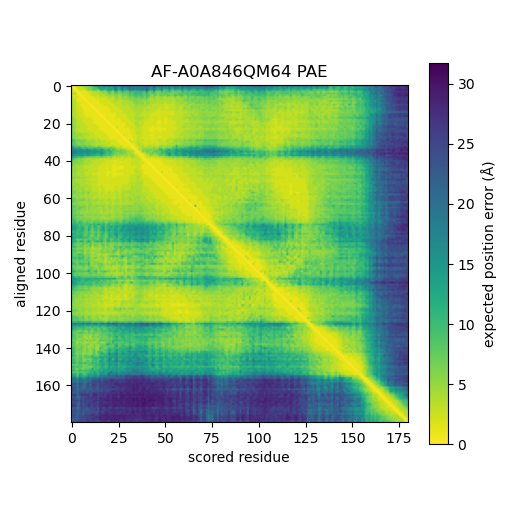2 1.00 62.00 179 SER A C 1
ATOM 1291 O O . SER A 1 179 ? -63.955 -25.810 31.673 1.00 62.00 179 SER A O 1
ATOM 1293 N N . SER A 1 180 ? -65.825 -25.259 32.731 1.00 62.50 180 SER A N 1
ATOM 1294 C CA . SER A 1 180 ? -67.175 -25.845 32.581 1.00 62.50 180 SER A CA 1
ATOM 1295 C C . SER A 1 180 ? -67.137 -27.349 32.350 1.00 62.50 180 SER A C 1
ATOM 1297 O O . SER A 1 180 ? -66.682 -27.763 31.266 1.00 62.50 180 SER A O 1
#

Organism: NCBI:txid995050

Mean predicted aligned error: 10.34 Å

Secondary structure (DSSP, 8-state):
-HHHHHHHHHHHHHHHHHHHHHHHHHHHHHHHHTT-GGGHHHHHHHHHHHHHHHHHHHHHHHHHHHHHHHHHHH--PPP--SHHHHHHHHHHHHHHHHHHHHHS-GGGHHHHHHHHHHHHHHHHHHTTTHHHHHHHHHHHHTS-HHHHHHHHHHH-SS----GGGSPPPPPP--------

Sequence (180 aa):
MATQWNMELRVRTNCFLGICAVGVLAGLVGGVYGGAPQGLFVSAVMGVFQVLLAGYAGSFAGMIGAGAYMWMRYRKGAEYGADGVLLLSAFGGFLGVVAGLVFAPWADAASWAAVGAFLGGAVAGASAGAAGSLFDLLVLDAMSPEFRHRALARRMPSVRLNPDAMPPQRPPEDDDSSSS

Foldseek 3Di:
DVVLVVLLVVLLVVLLVLLLVLLLVLLQLLCVQVPNNVCSVVSSVVSSVLLVVLLVQLLVLLQVVLQVVCCVPPVDGADADPSLSSNQLSVQLNVQLVCCVPPHRSNCSSVSSSVRSSNSSNCSNNVGPPSVVVSVVVSLVPDDPVVSVVVVVVVPPPPPPPPVPPDPDDPPPPPPPDDD

pLDDT: mean 79.72, std 10.31, range [48.44, 94.81]